Protein AF-A0A4R0JYZ8-F1 (afdb_monomer)

Organism: NCBI:txid722689

Structure (mmCIF, N/CA/C/O backbone):
data_AF-A0A4R0JYZ8-F1
#
_entry.id   AF-A0A4R0JYZ8-F1
#
loop_
_atom_site.group_PDB
_atom_site.id
_atom_site.type_symbol
_atom_site.label_atom_id
_atom_site.label_alt_id
_atom_site.label_comp_id
_atom_site.label_asym_id
_atom_site.label_entity_id
_atom_site.label_seq_id
_atom_site.pdbx_PDB_ins_code
_atom_site.Cartn_x
_atom_site.Cartn_y
_atom_site.Cartn_z
_atom_site.occupancy
_atom_site.B_iso_or_equiv
_atom_site.auth_seq_id
_atom_site.auth_comp_id
_atom_site.auth_asym_id
_atom_site.auth_atom_id
_atom_site.pdbx_PDB_model_num
ATOM 1 N N . MET A 1 1 ? 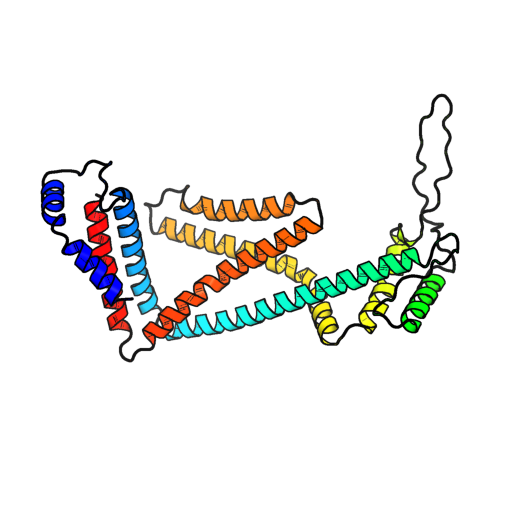-5.375 -10.318 32.160 1.00 42.88 1 MET A N 1
ATOM 2 C CA . MET A 1 1 ? -5.874 -8.924 32.068 1.00 42.88 1 MET A CA 1
ATOM 3 C C . MET A 1 1 ? -7.086 -8.651 32.953 1.00 42.88 1 MET A C 1
ATOM 5 O O . MET A 1 1 ? -7.007 -7.688 33.694 1.00 42.88 1 MET A O 1
ATOM 9 N N . LEU A 1 2 ? -8.148 -9.473 32.959 1.00 38.22 2 LEU A N 1
ATOM 10 C CA . LEU A 1 2 ? -9.321 -9.252 33.834 1.00 38.22 2 LEU A CA 1
ATOM 11 C C . LEU A 1 2 ? -8.970 -9.140 35.328 1.00 38.22 2 LEU A C 1
ATOM 13 O O . LEU A 1 2 ? -9.459 -8.240 35.991 1.00 38.22 2 LEU A O 1
ATOM 17 N N . VAL A 1 3 ? -8.052 -9.977 35.821 1.00 48.75 3 VAL A N 1
ATOM 18 C CA . VAL A 1 3 ? -7.562 -9.902 37.210 1.00 48.75 3 VAL A CA 1
ATOM 19 C C . VAL A 1 3 ? -6.816 -8.591 37.479 1.00 48.75 3 VAL A C 1
ATOM 21 O O . VAL A 1 3 ? -7.004 -7.996 38.524 1.00 48.75 3 VAL A O 1
ATOM 24 N N . GLY A 1 4 ? -6.030 -8.090 36.522 1.00 50.84 4 GLY A N 1
ATOM 25 C CA . GLY A 1 4 ? -5.308 -6.822 36.670 1.00 50.84 4 GLY A CA 1
ATOM 26 C C . GLY A 1 4 ? -6.232 -5.604 36.654 1.00 50.84 4 GLY A C 1
ATOM 27 O O . GLY A 1 4 ? -6.053 -4.705 37.460 1.00 50.84 4 GLY A O 1
ATOM 28 N N . ALA A 1 5 ? -7.253 -5.592 35.791 1.00 51.62 5 ALA A N 1
ATOM 29 C CA . ALA A 1 5 ? -8.258 -4.527 35.771 1.00 51.62 5 ALA A CA 1
ATOM 30 C C . ALA A 1 5 ? -9.147 -4.560 37.024 1.00 51.62 5 ALA A C 1
ATOM 32 O O . ALA A 1 5 ? -9.399 -3.517 37.615 1.00 51.62 5 ALA A O 1
ATOM 33 N N . ALA A 1 6 ? -9.557 -5.753 37.467 1.00 54.16 6 ALA A N 1
ATOM 34 C CA . ALA A 1 6 ? -10.313 -5.927 38.703 1.00 54.16 6 ALA A CA 1
ATOM 35 C C . ALA A 1 6 ? -9.486 -5.544 39.936 1.00 54.16 6 ALA A C 1
ATOM 37 O O . ALA A 1 6 ? -10.012 -4.881 40.816 1.00 54.16 6 ALA A O 1
ATOM 38 N N . LEU A 1 7 ? -8.193 -5.888 39.982 1.00 55.38 7 LEU A N 1
ATOM 39 C CA . LEU A 1 7 ? -7.282 -5.465 41.048 1.00 55.38 7 LEU A CA 1
ATOM 40 C C . LEU A 1 7 ? -6.999 -3.968 41.007 1.00 55.38 7 LEU A C 1
ATOM 42 O O . LEU A 1 7 ? -6.846 -3.377 42.061 1.00 55.38 7 LEU A O 1
ATOM 46 N N . LEU A 1 8 ? -6.943 -3.346 39.829 1.00 56.53 8 LEU A N 1
ATOM 47 C CA . LEU A 1 8 ? -6.728 -1.906 39.713 1.00 56.53 8 LEU A CA 1
ATOM 48 C C . LEU A 1 8 ? -7.970 -1.140 40.155 1.00 56.53 8 LEU A C 1
ATOM 50 O O . LEU A 1 8 ? -7.850 -0.196 40.918 1.00 56.53 8 LEU A O 1
ATOM 54 N N . VAL A 1 9 ? -9.164 -1.574 39.759 1.00 60.12 9 VAL A N 1
ATOM 55 C CA . VAL A 1 9 ? -10.402 -0.966 40.253 1.00 60.12 9 VAL A CA 1
ATOM 56 C C . VAL A 1 9 ? -10.633 -1.292 41.724 1.00 60.12 9 VAL A C 1
ATOM 58 O O . VAL A 1 9 ? -11.070 -0.416 42.450 1.00 60.12 9 VAL A O 1
ATOM 61 N N . PHE A 1 10 ? -10.299 -2.495 42.197 1.00 60.69 10 PHE A N 1
ATOM 62 C CA . PHE A 1 10 ? -10.344 -2.815 43.622 1.00 60.69 10 PHE A CA 1
ATOM 63 C C . PHE A 1 10 ? -9.349 -1.957 44.401 1.00 60.69 10 PHE A C 1
ATOM 65 O O . PHE A 1 10 ? -9.759 -1.349 45.368 1.00 60.69 10 PHE A O 1
ATOM 72 N N . ALA A 1 11 ? -8.100 -1.819 43.948 1.00 58.47 11 ALA A N 1
ATOM 73 C CA . ALA A 1 11 ? -7.082 -0.971 44.571 1.00 58.47 11 ALA A CA 1
ATOM 74 C C . ALA A 1 11 ? -7.443 0.516 44.521 1.00 58.47 11 ALA A C 1
ATOM 76 O O . ALA A 1 11 ? -7.119 1.259 45.441 1.00 58.47 11 ALA A O 1
ATOM 77 N N . VAL A 1 12 ? -8.123 0.953 43.458 1.00 58.50 12 VAL A N 1
ATOM 78 C CA . VAL A 1 12 ? -8.700 2.292 43.372 1.00 58.50 12 VAL A CA 1
ATOM 79 C C . VAL A 1 12 ? -9.808 2.414 44.416 1.00 58.50 12 VAL A C 1
ATOM 81 O O . VAL A 1 12 ? -9.678 3.253 45.292 1.00 58.50 12 VAL A O 1
ATOM 84 N N . LEU A 1 13 ? -10.821 1.545 44.413 1.00 60.62 13 LEU A N 1
ATOM 85 C CA . LEU A 1 13 ? -11.953 1.574 45.351 1.00 60.62 13 LEU A CA 1
ATOM 86 C C . LEU A 1 13 ? -11.556 1.356 46.821 1.00 60.62 13 LEU A C 1
ATOM 88 O O . LEU A 1 13 ? -12.226 1.866 47.712 1.00 60.62 13 LEU A O 1
ATOM 92 N N . SER A 1 14 ? -10.490 0.601 47.082 1.00 58.25 14 SER A N 1
ATOM 93 C CA . SER A 1 14 ? -10.005 0.249 48.418 1.00 58.25 14 SER A CA 1
ATOM 94 C C . SER A 1 14 ? -8.963 1.227 48.947 1.00 58.25 14 SER A C 1
ATOM 96 O O . SER A 1 14 ? -8.444 1.024 50.041 1.00 58.25 14 SER A O 1
ATOM 98 N N . HIS A 1 15 ? -8.588 2.254 48.182 1.00 65.81 15 HIS A N 1
ATOM 99 C CA . HIS A 1 15 ? -7.674 3.262 48.689 1.00 65.81 15 HIS A CA 1
ATOM 100 C C . HIS A 1 15 ? -8.435 4.146 49.687 1.00 65.81 15 HIS A C 1
ATOM 102 O O . HIS A 1 15 ? -9.375 4.839 49.300 1.00 65.81 15 HIS A O 1
ATOM 108 N N . ASP A 1 16 ? -7.972 4.210 50.942 1.00 62.75 16 ASP A N 1
ATOM 109 C CA . ASP A 1 16 ? -8.577 4.963 52.069 1.00 62.75 16 ASP A CA 1
ATOM 110 C C . ASP A 1 16 ? -8.825 6.467 51.815 1.00 62.75 16 ASP A C 1
ATOM 112 O O . ASP A 1 16 ? -9.383 7.184 52.642 1.00 62.75 16 ASP A O 1
ATOM 116 N N . ARG A 1 17 ? -8.419 6.976 50.650 1.00 63.34 17 ARG A N 1
ATOM 117 C CA . ARG A 1 17 ? -8.636 8.356 50.219 1.00 63.34 17 ARG A CA 1
ATOM 118 C C . ARG A 1 17 ? -9.973 8.569 49.513 1.00 63.34 17 ARG A C 1
ATOM 120 O O . ARG A 1 17 ? -10.333 9.721 49.297 1.00 63.34 17 ARG A O 1
ATOM 127 N N . TRP A 1 18 ? -10.719 7.513 49.185 1.00 64.69 18 TRP A N 1
ATOM 128 C CA . TRP A 1 18 ? -12.032 7.662 48.550 1.00 64.69 18 TRP A CA 1
ATOM 129 C C . TRP A 1 18 ? -13.076 8.245 49.491 1.00 64.69 18 TRP A C 1
ATOM 131 O O . TRP A 1 18 ? -13.801 9.138 49.078 1.00 64.69 18 TRP A O 1
ATOM 141 N N . GLY A 1 19 ? -13.116 7.813 50.754 1.00 71.44 19 GLY A N 1
ATOM 142 C CA . GLY A 1 19 ? -14.098 8.295 51.734 1.00 71.44 19 GLY A CA 1
ATOM 143 C C . GLY A 1 19 ? -14.131 9.826 51.877 1.00 71.44 19 GLY A C 1
ATOM 144 O O . GLY A 1 19 ? -15.198 10.413 51.709 1.00 71.44 19 GLY A O 1
ATOM 145 N N . PRO A 1 20 ? -12.983 10.494 52.108 1.00 72.12 20 PRO A N 1
ATOM 146 C CA . PRO A 1 20 ? -12.919 11.954 52.202 1.00 72.12 20 PRO A CA 1
ATOM 147 C C . PRO A 1 20 ? -13.341 12.678 50.919 1.00 72.12 20 PRO A C 1
ATOM 149 O O . PRO A 1 20 ? -14.010 13.702 50.995 1.00 72.12 20 PRO A O 1
ATOM 152 N N . TRP A 1 21 ? -12.985 12.138 49.750 1.00 66.12 21 TRP A N 1
ATOM 153 C CA . TRP A 1 21 ? -13.354 12.713 48.452 1.00 66.12 21 TRP A CA 1
ATOM 154 C C . TRP A 1 21 ? -14.834 12.521 48.120 1.00 66.12 21 TRP A C 1
ATOM 156 O O . TRP A 1 21 ? -15.465 13.405 47.552 1.00 66.12 21 TRP A O 1
ATOM 166 N N . TRP A 1 22 ? -15.406 11.381 48.502 1.00 66.50 22 TRP A N 1
ATOM 167 C CA . TRP A 1 22 ? -16.838 11.130 48.380 1.00 66.50 22 TRP A CA 1
ATOM 168 C C . TRP A 1 22 ? -17.621 12.061 49.309 1.00 66.50 22 TRP A C 1
ATOM 170 O O . TRP A 1 22 ? -18.608 12.667 48.901 1.00 66.50 22 TRP A O 1
ATOM 180 N N . ALA A 1 23 ? -17.139 12.237 50.542 1.00 75.69 23 ALA A N 1
ATOM 181 C CA . ALA A 1 23 ? -17.716 13.177 51.492 1.00 75.69 23 ALA A CA 1
ATOM 182 C C . ALA A 1 23 ? -17.619 14.631 50.999 1.00 75.69 23 ALA A C 1
ATOM 184 O O . ALA A 1 23 ? -18.582 15.375 51.161 1.00 75.69 23 ALA A O 1
ATOM 185 N N . SER A 1 24 ? -16.508 15.033 50.367 1.00 69.81 24 SER A N 1
ATOM 186 C CA . SER A 1 24 ? -16.363 16.383 49.807 1.00 69.81 24 SER A CA 1
ATOM 187 C C . SER A 1 24 ? -17.215 16.595 48.557 1.00 69.81 24 SER A C 1
ATOM 189 O O . SER A 1 24 ? -17.826 17.649 48.427 1.00 69.81 24 SER A O 1
ATOM 191 N N . TRP A 1 25 ? -17.323 15.592 47.679 1.00 69.00 25 TRP A N 1
ATOM 192 C CA . TRP A 1 25 ? -18.235 15.617 46.531 1.00 69.00 25 TRP A CA 1
ATOM 193 C C . TRP A 1 25 ? -19.702 15.741 46.971 1.00 69.00 25 TRP A C 1
ATOM 195 O O . TRP A 1 25 ? -20.456 16.532 46.415 1.00 69.00 25 TRP A O 1
ATOM 205 N N . TRP A 1 26 ? -20.103 15.034 48.033 1.00 74.12 26 TRP A N 1
ATOM 206 C CA . TRP A 1 26 ? -21.457 15.150 48.590 1.00 74.12 26 TRP A CA 1
ATOM 207 C C . TRP A 1 26 ? -21.748 16.531 49.203 1.00 74.12 26 TRP A C 1
ATOM 209 O O . TRP A 1 26 ? -22.904 16.935 49.305 1.00 74.12 26 TRP A O 1
ATOM 219 N N . GLN A 1 27 ? -20.712 17.264 49.618 1.00 81.75 27 GLN A N 1
ATOM 220 C CA . GLN A 1 27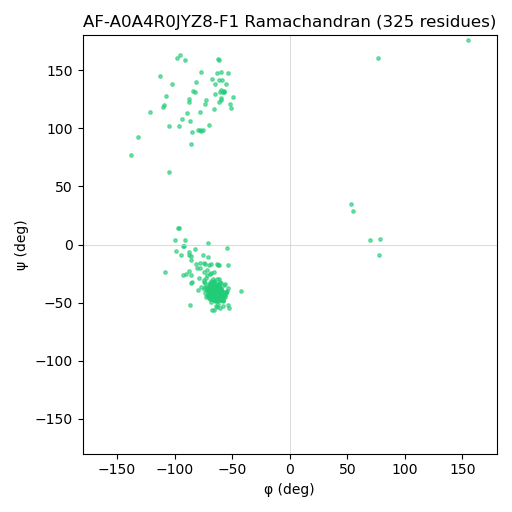 ? -20.836 18.600 50.210 1.00 81.75 27 GLN A CA 1
ATOM 221 C C . GLN A 1 27 ? -20.893 19.730 49.169 1.00 81.75 27 GLN A C 1
ATOM 223 O O . GLN A 1 27 ?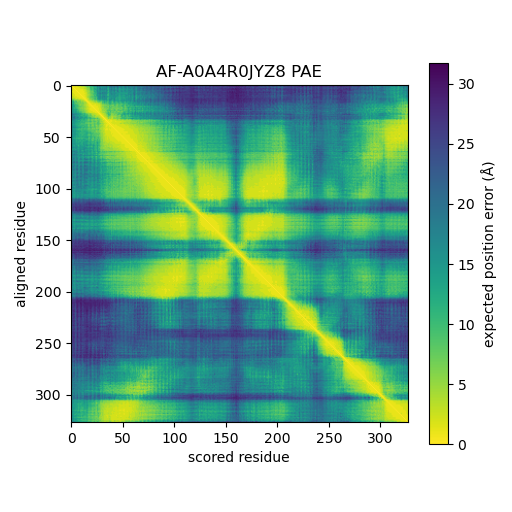 -21.209 20.863 49.534 1.00 81.75 27 GLN A O 1
ATOM 228 N N . GLY A 1 28 ? -20.625 19.452 47.889 1.00 71.88 28 GLY A N 1
ATOM 229 C CA . GLY A 1 28 ? -20.715 20.441 46.818 1.00 71.88 28 GLY A CA 1
ATOM 230 C C . GLY A 1 28 ? -19.820 20.132 45.612 1.00 71.88 28 GLY A C 1
ATOM 231 O O . GLY A 1 28 ? -19.050 19.172 45.631 1.00 71.88 28 GLY A O 1
ATOM 232 N N . PRO A 1 29 ? -19.908 20.951 44.546 1.00 69.38 29 PRO A N 1
ATOM 233 C CA . PRO A 1 29 ? -19.135 20.747 43.327 1.00 69.38 29 PRO A CA 1
ATOM 234 C C . PRO A 1 29 ? -17.633 20.790 43.623 1.00 69.38 29 PRO A C 1
ATOM 236 O O . PRO A 1 29 ? -17.124 21.748 44.210 1.00 69.38 29 PRO A O 1
ATOM 239 N N . LEU A 1 30 ? -16.923 19.740 43.208 1.00 72.75 30 LEU A N 1
ATOM 240 C CA . LEU A 1 30 ? -15.469 19.667 43.313 1.00 72.75 30 LEU A CA 1
ATOM 241 C C . LEU A 1 30 ? -14.835 20.801 42.497 1.00 72.75 30 LEU A C 1
ATOM 243 O O . LEU A 1 30 ? -15.291 21.132 41.401 1.00 72.75 30 LEU A O 1
ATOM 247 N N . ALA A 1 31 ? -13.764 21.392 43.026 1.00 75.50 31 ALA A N 1
ATOM 248 C CA . ALA A 1 31 ? -13.039 22.445 42.328 1.00 75.50 31 ALA A CA 1
ATOM 249 C C . ALA A 1 31 ? -12.497 21.917 40.982 1.00 75.50 31 ALA A C 1
ATOM 251 O O . ALA A 1 31 ? -11.944 20.816 40.910 1.00 75.50 31 ALA A O 1
ATOM 252 N N . ALA A 1 32 ? -12.690 22.684 39.904 1.00 69.88 32 ALA A N 1
ATOM 253 C CA . ALA A 1 32 ? -12.408 22.260 38.526 1.00 69.88 32 ALA A CA 1
ATOM 254 C C . ALA A 1 32 ? -10.922 21.925 38.257 1.00 69.88 32 ALA A C 1
ATOM 256 O O . ALA A 1 32 ? -10.591 21.263 37.272 1.00 69.88 32 ALA A O 1
ATOM 257 N N . ASP A 1 33 ? -10.032 22.379 39.132 1.00 79.69 33 ASP A N 1
ATOM 258 C CA . ASP A 1 33 ? -8.588 22.161 39.159 1.00 79.69 33 ASP A CA 1
ATOM 259 C C . ASP A 1 33 ? -8.158 20.953 40.013 1.00 79.69 33 ASP A C 1
ATOM 261 O O . ASP A 1 33 ? -6.974 20.605 40.047 1.00 79.69 33 ASP A O 1
ATOM 265 N N . GLY A 1 34 ? -9.105 20.261 40.650 1.00 81.25 34 GLY A N 1
ATOM 266 C CA . GLY A 1 34 ? -8.839 19.057 41.424 1.00 81.25 34 GLY A CA 1
ATOM 267 C C . GLY A 1 34 ? -8.160 17.965 40.589 1.00 81.25 34 GLY A C 1
ATOM 268 O O . GLY A 1 34 ? -8.582 17.629 39.476 1.00 81.25 34 GLY A O 1
ATOM 269 N N . GLN A 1 35 ? -7.094 17.386 41.147 1.00 86.50 35 GLN A N 1
ATOM 270 C CA . GLN A 1 35 ? -6.409 16.227 40.582 1.00 86.50 35 GLN A CA 1
ATOM 271 C C . GLN A 1 35 ? -6.704 14.983 41.421 1.00 86.50 35 GLN A C 1
ATOM 273 O O . GLN A 1 35 ? -6.469 14.966 42.628 1.00 86.50 35 GLN A O 1
ATOM 278 N N . LEU A 1 36 ? -7.155 13.915 40.767 1.00 81.06 36 LEU A N 1
ATOM 279 C CA . LEU A 1 36 ? -7.317 12.591 41.354 1.00 81.06 36 LEU A CA 1
ATOM 280 C C . LEU A 1 36 ? -6.251 11.669 40.755 1.00 81.06 36 LEU A C 1
ATOM 282 O O . LEU A 1 36 ? -6.188 11.494 39.538 1.00 81.06 36 LEU A O 1
ATOM 286 N N . LEU A 1 37 ? -5.384 11.102 41.601 1.00 83.12 37 LEU A N 1
ATOM 287 C CA . LEU A 1 37 ? -4.257 10.251 41.176 1.00 83.12 37 LEU A CA 1
ATOM 288 C C . LEU A 1 37 ? -3.350 10.916 40.112 1.00 83.12 37 LEU A C 1
ATOM 290 O O . LEU A 1 37 ? -2.840 10.249 39.216 1.00 83.12 37 LEU A O 1
ATOM 294 N N . GLY A 1 38 ? -3.167 12.239 40.194 1.00 85.25 38 GLY A N 1
ATOM 295 C CA . GLY A 1 38 ? -2.337 13.014 39.260 1.00 85.25 38 GLY A CA 1
ATOM 296 C C . GLY A 1 38 ? -2.991 13.329 37.908 1.00 85.25 38 GLY A C 1
ATOM 297 O O . GLY A 1 38 ? -2.343 13.910 37.042 1.00 85.25 38 GLY A O 1
ATOM 298 N N . LEU A 1 39 ? -4.265 12.978 37.712 1.00 80.31 39 LEU A N 1
ATOM 299 C CA . LEU A 1 39 ? -5.051 13.342 36.531 1.00 80.31 39 LEU A CA 1
ATOM 300 C C . LEU A 1 39 ? -6.168 14.311 36.921 1.00 80.31 39 LEU A C 1
ATOM 302 O O . LEU A 1 39 ? -6.743 14.193 38.001 1.00 80.31 39 LEU A O 1
ATOM 306 N N . SER A 1 40 ? -6.498 15.261 36.044 1.00 86.00 40 SER A N 1
ATOM 307 C CA . SER A 1 40 ? -7.610 16.183 36.295 1.00 86.00 40 SER A CA 1
ATOM 308 C C . SER A 1 40 ? -8.942 15.434 36.371 1.00 86.00 40 SER A C 1
ATOM 310 O O . SER A 1 40 ? -9.153 14.445 35.663 1.00 86.00 40 SER A O 1
ATOM 312 N N . ILE A 1 41 ? -9.870 15.928 37.191 1.00 83.50 41 ILE A N 1
ATOM 313 C CA . ILE A 1 41 ? -11.235 15.381 37.292 1.00 83.50 41 ILE A CA 1
ATOM 314 C C . ILE A 1 41 ? -11.909 15.306 35.905 1.00 83.50 41 ILE A C 1
ATOM 316 O O . ILE A 1 41 ? -12.533 14.302 35.562 1.00 83.50 41 ILE A O 1
ATOM 320 N N . LEU A 1 42 ? -11.673 16.297 35.034 1.00 79.44 42 LEU A N 1
ATOM 321 C CA . LEU A 1 42 ? -12.147 16.288 33.644 1.00 79.44 42 LEU A CA 1
ATOM 322 C C . LEU A 1 42 ? -11.601 15.097 32.828 1.00 79.44 42 LEU A C 1
ATOM 324 O O . LEU A 1 42 ? -12.316 14.525 32.000 1.00 79.44 42 LEU A O 1
ATOM 328 N N . ALA A 1 43 ? -10.333 14.718 33.023 1.00 75.88 43 ALA A N 1
ATOM 329 C CA . ALA A 1 43 ? -9.745 13.564 32.346 1.00 75.88 43 ALA A CA 1
ATOM 330 C C . ALA A 1 43 ? -10.416 12.258 32.799 1.00 75.88 43 ALA A C 1
ATOM 332 O O . ALA A 1 43 ? -10.713 11.410 31.956 1.00 75.88 43 ALA A O 1
ATOM 333 N N . TRP A 1 44 ? -10.734 12.130 34.091 1.00 84.06 44 TRP A N 1
ATOM 334 C CA . TRP A 1 44 ? -11.499 10.998 34.620 1.00 84.06 44 TRP A CA 1
ATOM 335 C C . TRP A 1 44 ? -12.913 10.923 34.046 1.00 84.06 44 TRP A C 1
ATOM 337 O O . TRP A 1 44 ? -13.316 9.845 33.612 1.00 84.06 44 TRP A O 1
ATOM 347 N N . GLY A 1 45 ? -13.613 12.053 33.915 1.00 78.94 45 GLY A N 1
ATOM 348 C CA . GLY A 1 45 ? -14.915 12.101 33.238 1.00 78.94 45 GLY A CA 1
ATOM 349 C C . GLY A 1 45 ? -14.845 11.609 31.788 1.00 78.94 45 GLY A C 1
ATOM 350 O O . GLY A 1 45 ? -15.657 10.793 31.351 1.00 78.94 45 GLY A O 1
ATOM 351 N N . ARG A 1 46 ? -13.805 12.004 31.037 1.00 78.94 46 ARG A N 1
ATOM 352 C CA . ARG A 1 46 ? -13.577 11.509 29.663 1.00 78.94 46 ARG A CA 1
ATOM 353 C C . ARG A 1 46 ? -13.306 10.005 29.625 1.00 78.94 46 ARG A C 1
ATOM 355 O O . ARG A 1 46 ? -13.846 9.319 28.758 1.00 78.94 46 ARG A O 1
ATOM 362 N N . ILE A 1 47 ? -12.502 9.485 30.554 1.00 76.38 47 ILE A N 1
ATOM 363 C CA . ILE A 1 47 ? -12.273 8.038 30.702 1.00 76.38 47 ILE A CA 1
ATOM 364 C C . ILE A 1 47 ? -13.595 7.323 31.021 1.00 76.38 47 ILE A C 1
ATOM 366 O O . ILE A 1 47 ? -13.864 6.257 30.460 1.00 76.38 47 ILE A O 1
ATOM 370 N N . GLY A 1 48 ? -14.446 7.932 31.851 1.00 78.62 48 GLY A N 1
ATOM 371 C CA . GLY A 1 48 ? -15.788 7.452 32.169 1.00 78.62 48 GLY A CA 1
ATOM 372 C C . GLY A 1 48 ? -16.665 7.301 30.927 1.00 78.62 48 GLY A C 1
ATOM 373 O O . GLY A 1 48 ? -17.136 6.200 30.631 1.00 78.62 48 GLY A O 1
ATOM 374 N N . LYS A 1 49 ? -16.779 8.364 30.120 1.00 80.19 49 LYS A N 1
ATOM 375 C CA . LYS A 1 49 ? -17.508 8.347 28.838 1.00 80.19 49 LYS A CA 1
ATOM 376 C C . LYS A 1 49 ? -16.962 7.309 27.853 1.00 80.19 49 LYS A C 1
ATOM 378 O O . LYS A 1 49 ? -17.738 6.590 27.225 1.00 80.19 49 LYS A O 1
ATOM 383 N N . VAL A 1 50 ? -15.637 7.194 27.719 1.00 74.94 50 VAL A N 1
ATOM 384 C CA . VAL A 1 50 ? -15.007 6.178 26.850 1.00 74.94 50 VAL A CA 1
ATOM 385 C C . VAL A 1 50 ? -15.341 4.765 27.332 1.00 74.94 50 VAL A C 1
ATOM 387 O O . VAL A 1 50 ? -15.629 3.890 26.515 1.00 74.94 50 VAL A O 1
ATOM 390 N N . SER A 1 51 ? -15.361 4.544 28.646 1.00 78.38 51 SER A N 1
ATOM 391 C CA . SER A 1 51 ? -15.709 3.250 29.243 1.00 78.38 51 SER A CA 1
ATOM 392 C C . SER A 1 51 ? -17.18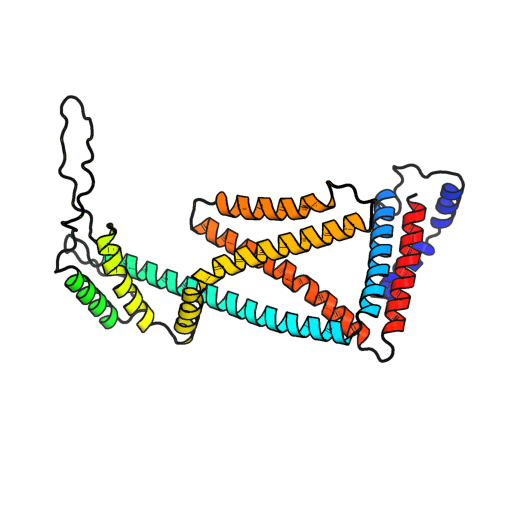3 2.895 29.020 1.00 78.38 51 SER A C 1
ATOM 394 O O . SER A 1 51 ? -17.480 1.774 28.606 1.00 78.38 51 SER A O 1
ATOM 396 N N . GLN A 1 52 ? -18.103 3.853 29.189 1.00 82.88 52 GLN A N 1
ATOM 397 C CA . GLN A 1 52 ? -19.525 3.681 28.855 1.00 82.88 52 GLN A CA 1
ATOM 398 C C . GLN A 1 52 ? -19.723 3.352 27.368 1.00 82.88 52 GLN A C 1
ATOM 400 O O . GLN A 1 52 ? -20.482 2.445 27.024 1.00 82.88 52 GLN A O 1
ATOM 405 N N . PHE A 1 53 ? -19.007 4.042 26.474 1.00 80.06 53 PHE A N 1
ATOM 406 C CA . PHE A 1 53 ? -19.054 3.759 25.040 1.00 80.06 53 PHE A CA 1
ATOM 407 C C . PHE A 1 53 ? -18.543 2.347 24.719 1.00 80.06 53 PHE A C 1
ATOM 409 O O . PHE A 1 53 ? -19.181 1.610 23.966 1.00 80.06 53 PHE A O 1
ATOM 416 N N . ALA A 1 54 ? -17.424 1.936 25.325 1.00 77.75 54 ALA A N 1
ATOM 417 C CA . ALA A 1 54 ? -16.889 0.586 25.175 1.00 77.75 54 ALA A CA 1
ATOM 418 C C . ALA A 1 54 ? -17.880 -0.483 25.669 1.00 77.75 54 ALA A C 1
ATOM 420 O O . ALA A 1 54 ? -18.031 -1.515 25.016 1.00 77.75 54 ALA A O 1
ATOM 421 N N . ALA A 1 55 ? -18.600 -0.225 26.766 1.00 84.12 55 ALA A N 1
ATOM 422 C CA . ALA A 1 55 ? -19.658 -1.110 27.250 1.00 84.12 55 ALA A CA 1
ATOM 423 C C . ALA A 1 55 ? -20.804 -1.261 26.236 1.00 84.12 55 ALA A C 1
ATOM 425 O O . ALA A 1 55 ? -21.206 -2.382 25.924 1.00 84.12 55 ALA A O 1
ATOM 426 N N . GLY A 1 56 ? -21.284 -0.151 25.664 1.00 83.19 56 GLY A N 1
ATOM 427 C CA . GLY A 1 56 ? -22.303 -0.179 24.611 1.00 83.19 56 GLY A CA 1
ATOM 428 C C . GLY A 1 56 ? -21.840 -0.941 23.365 1.00 83.19 56 GLY A C 1
ATOM 429 O O . GLY A 1 56 ? -22.588 -1.742 22.804 1.00 83.19 56 GLY A O 1
ATOM 430 N N . LEU A 1 57 ? -20.574 -0.772 22.972 1.00 80.00 57 LEU A N 1
ATOM 431 C CA . LEU A 1 57 ? -19.986 -1.492 21.842 1.00 80.00 57 LEU A CA 1
ATOM 432 C C . LEU A 1 57 ? -19.980 -3.011 22.060 1.00 80.00 57 LEU A C 1
ATOM 434 O O . LEU A 1 57 ? -20.229 -3.759 21.117 1.00 80.00 57 LEU A O 1
ATOM 438 N N . VAL A 1 58 ? -19.737 -3.481 23.287 1.00 82.56 58 VAL A N 1
ATOM 439 C CA . VAL A 1 58 ? -19.799 -4.915 23.608 1.00 82.56 58 VAL A CA 1
ATOM 440 C C . VAL A 1 58 ? -21.204 -5.478 23.391 1.00 82.56 58 VAL A C 1
ATOM 442 O O . VAL A 1 58 ? -21.329 -6.572 22.849 1.00 82.56 58 VAL A O 1
ATOM 445 N N . ILE A 1 59 ? -22.257 -4.732 23.737 1.00 82.12 59 ILE A N 1
ATOM 446 C CA . ILE A 1 59 ? -23.648 -5.155 23.495 1.00 82.12 59 ILE A CA 1
ATOM 447 C C . ILE A 1 59 ? -23.923 -5.264 21.991 1.00 82.12 59 ILE A C 1
ATOM 449 O O . ILE A 1 59 ? -24.499 -6.249 21.537 1.00 82.12 59 ILE A O 1
ATOM 453 N N . ILE A 1 60 ? -23.465 -4.289 21.200 1.00 79.81 60 ILE A N 1
ATOM 454 C CA . ILE A 1 60 ? -23.589 -4.336 19.735 1.00 79.81 60 ILE A CA 1
ATOM 455 C C . ILE A 1 60 ? -22.856 -5.561 19.170 1.00 79.81 60 ILE A C 1
ATOM 457 O O . ILE A 1 60 ? -23.380 -6.248 18.297 1.00 79.81 60 ILE A O 1
ATOM 461 N N . LEU A 1 61 ? -21.657 -5.864 19.674 1.00 76.31 61 LEU A N 1
ATOM 462 C CA . LEU A 1 61 ? -20.896 -7.045 19.261 1.00 76.31 61 LEU A CA 1
ATOM 463 C C . LEU A 1 61 ? -21.600 -8.358 19.638 1.00 76.31 61 LEU A C 1
ATOM 465 O O . LEU A 1 61 ? -21.573 -9.295 18.842 1.00 76.31 61 LEU A O 1
ATOM 469 N N . ASP A 1 62 ? -22.258 -8.414 20.801 1.00 81.62 62 ASP A N 1
ATOM 470 C CA . ASP A 1 62 ? -23.079 -9.559 21.220 1.00 81.62 62 ASP A CA 1
ATOM 471 C C . ASP A 1 62 ? -24.281 -9.750 20.278 1.00 81.62 62 ASP A C 1
ATOM 473 O O . ASP A 1 62 ? -24.558 -10.869 19.852 1.00 81.62 62 ASP A O 1
ATOM 477 N N . LEU A 1 63 ? -24.932 -8.653 19.866 1.00 80.31 63 LEU A N 1
ATOM 478 C CA . LEU A 1 63 ? -26.050 -8.668 18.911 1.00 80.31 63 LEU A CA 1
ATOM 479 C C . LEU A 1 63 ? -25.640 -9.104 17.497 1.00 80.31 63 LEU A C 1
ATOM 481 O O . LEU A 1 63 ? -26.406 -9.785 16.821 1.00 80.31 63 LEU A O 1
ATOM 485 N N . ILE A 1 64 ? -24.445 -8.721 17.036 1.00 80.94 64 ILE A N 1
ATOM 486 C CA . ILE A 1 64 ? -23.914 -9.129 15.722 1.00 80.94 64 ILE A CA 1
ATOM 487 C C . ILE A 1 64 ? -23.651 -10.644 15.681 1.00 80.94 64 ILE A C 1
ATOM 489 O O . ILE A 1 64 ? -23.782 -11.270 14.626 1.00 80.94 64 ILE A O 1
ATOM 493 N N . GLY A 1 65 ? -23.298 -11.236 16.823 1.00 80.50 65 GLY A N 1
ATOM 494 C CA . GLY A 1 65 ? -23.046 -12.663 16.965 1.00 80.50 65 GLY A CA 1
ATOM 495 C C . GLY A 1 65 ? -21.682 -13.123 16.419 1.00 80.50 65 GLY A C 1
ATOM 496 O O . GLY A 1 65 ? -21.036 -12.451 15.603 1.00 80.50 65 GLY A O 1
ATOM 497 N N . PRO A 1 66 ? -21.207 -14.302 16.859 1.00 81.81 66 PRO A N 1
ATOM 498 C CA . PRO A 1 66 ? -19.870 -14.795 16.528 1.00 81.81 66 PRO A CA 1
ATOM 499 C C . PRO A 1 66 ? -19.706 -15.130 15.038 1.00 81.81 66 PRO A C 1
ATOM 501 O O . PRO A 1 66 ? -18.630 -14.920 14.476 1.00 81.81 66 PRO A O 1
ATOM 504 N N . ASP A 1 67 ? -20.757 -15.600 14.362 1.00 81.69 67 ASP A N 1
ATOM 505 C CA . ASP A 1 67 ? -20.663 -16.043 12.965 1.00 81.69 67 ASP A CA 1
ATOM 506 C C . ASP A 1 67 ? -20.481 -14.884 11.984 1.00 81.69 67 ASP A C 1
ATOM 508 O O . ASP A 1 67 ? -19.658 -14.968 11.067 1.00 81.69 67 ASP A O 1
ATOM 512 N N . ALA A 1 68 ? -21.160 -13.756 12.212 1.00 77.06 68 ALA A N 1
ATOM 513 C CA . ALA A 1 68 ? -20.960 -12.550 11.416 1.00 77.06 68 ALA A CA 1
ATOM 514 C C . ALA A 1 68 ? -19.538 -11.991 11.596 1.00 77.06 68 ALA A C 1
ATOM 516 O O . ALA A 1 68 ? -18.894 -11.604 10.614 1.00 77.06 68 ALA A O 1
ATOM 517 N N . LEU A 1 69 ? -19.001 -12.022 12.822 1.00 72.94 69 LEU A N 1
ATOM 518 C CA . LEU A 1 69 ? -17.623 -11.613 13.109 1.00 72.94 69 LEU A CA 1
ATOM 519 C C . LEU A 1 69 ? -16.591 -12.554 12.464 1.00 72.94 69 LEU A C 1
ATOM 521 O O . LEU A 1 69 ? -15.608 -12.081 11.886 1.00 72.94 69 LEU A O 1
ATOM 525 N N . ARG A 1 70 ? -16.823 -13.875 12.466 1.00 78.06 70 ARG A N 1
ATOM 526 C CA . ARG A 1 70 ? -15.985 -14.853 11.742 1.00 78.06 70 ARG A CA 1
ATOM 527 C C . ARG A 1 70 ? -16.041 -14.630 10.228 1.00 78.06 70 ARG A C 1
ATOM 529 O O . ARG A 1 70 ? -14.998 -14.608 9.563 1.00 78.06 70 ARG A O 1
ATOM 536 N N . ALA A 1 71 ? -17.228 -14.401 9.666 1.00 79.44 71 ALA A N 1
ATOM 537 C CA . ALA A 1 71 ? -17.399 -14.074 8.250 1.00 79.44 71 ALA A CA 1
ATOM 538 C C . ALA A 1 71 ? -16.678 -12.763 7.883 1.00 79.44 71 ALA A C 1
ATOM 540 O O . ALA A 1 71 ? -16.008 -12.679 6.850 1.00 79.44 71 ALA A O 1
ATOM 541 N N . TYR A 1 72 ? -16.736 -11.751 8.749 1.00 75.00 72 TYR A N 1
ATOM 542 C CA . TYR A 1 72 ? -15.981 -10.513 8.579 1.00 75.00 72 TYR A CA 1
ATOM 543 C C . TYR A 1 72 ? -14.464 -10.756 8.635 1.00 75.00 72 TYR A C 1
ATOM 545 O O . TYR A 1 72 ? -13.731 -10.320 7.743 1.00 75.00 72 TYR A O 1
ATOM 553 N N . GLY A 1 73 ? -13.985 -11.520 9.620 1.00 75.19 73 GLY A N 1
ATOM 554 C CA . GLY A 1 73 ? -12.570 -11.854 9.784 1.00 75.19 73 GLY A CA 1
ATOM 555 C C . GLY A 1 73 ? -11.985 -12.636 8.603 1.00 75.19 73 GLY A C 1
ATOM 556 O O . GLY A 1 73 ? -10.873 -12.344 8.150 1.00 75.19 73 GLY A O 1
ATOM 557 N N . THR A 1 74 ? -12.735 -13.591 8.044 1.00 82.00 74 THR A N 1
ATOM 558 C CA . THR A 1 74 ? -12.313 -14.364 6.860 1.00 82.00 74 THR A CA 1
ATOM 559 C C . THR A 1 74 ? -12.252 -13.496 5.600 1.00 82.00 74 THR A C 1
ATOM 561 O O . THR A 1 74 ? -11.258 -13.555 4.867 1.00 82.00 74 THR A O 1
ATOM 564 N N . ARG A 1 75 ? -13.242 -12.617 5.378 1.00 77.56 75 ARG A N 1
ATOM 565 C CA . ARG A 1 75 ? -13.209 -11.611 4.298 1.00 77.56 75 ARG A CA 1
ATOM 566 C C . ARG A 1 75 ? -12.026 -10.656 4.463 1.00 77.56 75 ARG A C 1
ATOM 568 O O . ARG A 1 75 ? -11.301 -10.411 3.499 1.00 77.56 75 ARG A O 1
ATOM 575 N N . GLY A 1 76 ? -11.781 -10.175 5.681 1.00 73.19 76 GLY A N 1
ATOM 576 C CA . GLY A 1 76 ? -10.641 -9.319 6.012 1.00 73.19 76 GLY A CA 1
ATOM 577 C C . GLY A 1 76 ? -9.298 -9.990 5.717 1.00 73.19 76 GLY A C 1
ATOM 578 O O . GLY A 1 76 ? -8.412 -9.369 5.133 1.00 73.19 76 GLY A O 1
ATOM 579 N N . ARG A 1 77 ? -9.159 -11.287 6.021 1.00 77.44 77 ARG A N 1
ATOM 580 C CA . ARG A 1 77 ? -7.941 -12.057 5.721 1.00 77.44 77 ARG A CA 1
ATOM 581 C C . ARG A 1 77 ? -7.702 -12.192 4.217 1.00 77.44 77 ARG A C 1
ATOM 583 O O . ARG A 1 77 ? -6.573 -11.985 3.787 1.00 77.44 77 ARG A O 1
ATOM 590 N N . ARG A 1 78 ? -8.745 -12.463 3.420 1.00 80.25 78 ARG A N 1
ATOM 591 C CA . ARG A 1 78 ? -8.650 -12.489 1.945 1.00 80.25 78 ARG A CA 1
ATOM 592 C C . ARG A 1 78 ? -8.240 -11.127 1.376 1.00 80.25 78 ARG A C 1
ATOM 594 O O . ARG A 1 78 ? -7.427 -11.059 0.455 1.00 80.25 78 ARG A O 1
ATOM 601 N N . ARG A 1 79 ? -8.757 -10.033 1.946 1.00 75.19 79 ARG A N 1
ATOM 602 C CA . ARG A 1 79 ? -8.348 -8.669 1.572 1.00 75.19 79 ARG A CA 1
ATOM 603 C C . ARG A 1 79 ? -6.886 -8.405 1.924 1.00 75.19 79 ARG A C 1
ATOM 605 O O . ARG A 1 79 ? -6.155 -7.928 1.067 1.00 75.19 79 ARG A O 1
ATOM 612 N N . LEU A 1 80 ? -6.440 -8.781 3.125 1.00 74.69 80 LEU A N 1
ATOM 613 C CA . LEU A 1 80 ? -5.052 -8.608 3.567 1.00 74.69 80 LEU A CA 1
ATOM 614 C C . LEU A 1 80 ? -4.068 -9.419 2.715 1.00 74.69 80 LEU A C 1
ATOM 616 O O . LEU A 1 80 ? -3.019 -8.903 2.345 1.00 74.69 80 LEU A O 1
ATOM 620 N N . THR A 1 81 ? -4.374 -10.676 2.382 1.00 80.44 81 THR A N 1
ATOM 621 C CA . THR A 1 81 ? -3.495 -11.483 1.519 1.00 80.44 81 THR A CA 1
ATOM 622 C C . THR A 1 81 ? -3.417 -10.902 0.111 1.00 80.44 81 THR A C 1
ATOM 624 O O . THR A 1 81 ? -2.329 -10.827 -0.456 1.00 80.44 81 THR A O 1
ATOM 627 N N . THR A 1 82 ? -4.539 -10.413 -0.422 1.00 79.62 82 THR A N 1
ATOM 628 C CA . THR A 1 82 ? -4.578 -9.708 -1.711 1.00 79.62 82 THR A CA 1
ATOM 629 C C . THR A 1 82 ? -3.782 -8.402 -1.653 1.00 79.62 82 THR A C 1
ATOM 631 O O . THR A 1 82 ? -2.999 -8.128 -2.556 1.00 79.62 82 THR A O 1
ATOM 634 N N . ALA A 1 83 ? -3.918 -7.618 -0.581 1.00 73.69 83 ALA A N 1
ATOM 635 C CA . ALA A 1 83 ? -3.170 -6.379 -0.372 1.00 73.69 83 ALA A CA 1
ATOM 636 C C . ALA A 1 83 ? -1.663 -6.633 -0.221 1.00 73.69 83 ALA A C 1
ATOM 638 O O . ALA A 1 83 ? -0.863 -5.944 -0.844 1.00 73.69 83 ALA A O 1
ATOM 639 N N . ARG A 1 84 ? -1.258 -7.667 0.527 1.00 80.06 84 ARG A N 1
ATOM 640 C CA . ARG A 1 84 ? 0.151 -8.075 0.631 1.00 80.06 84 ARG A CA 1
ATOM 641 C C . ARG A 1 84 ? 0.718 -8.478 -0.723 1.00 80.06 84 ARG A C 1
ATOM 643 O O . ARG A 1 84 ? 1.768 -7.971 -1.093 1.00 80.06 84 ARG A O 1
ATOM 650 N N . ARG A 1 85 ? 0.003 -9.317 -1.485 1.00 83.44 85 ARG A N 1
ATOM 651 C CA . ARG A 1 85 ? 0.402 -9.668 -2.858 1.00 83.44 85 ARG A CA 1
ATOM 652 C C . ARG A 1 85 ? 0.555 -8.420 -3.720 1.00 83.44 85 ARG A C 1
ATOM 654 O O . ARG A 1 85 ? 1.553 -8.297 -4.411 1.00 83.44 85 ARG A O 1
ATOM 661 N N . ARG A 1 86 ? -0.376 -7.465 -3.623 1.00 77.62 86 ARG A N 1
ATOM 662 C CA . ARG A 1 86 ? -0.279 -6.175 -4.322 1.00 77.62 86 ARG A CA 1
ATOM 663 C C . ARG A 1 86 ? 0.982 -5.406 -3.952 1.00 77.62 86 ARG A C 1
ATOM 665 O O . ARG A 1 86 ? 1.670 -4.973 -4.859 1.00 77.62 86 ARG A O 1
ATOM 672 N N . ILE A 1 87 ? 1.298 -5.273 -2.664 1.00 77.50 87 ILE A N 1
ATOM 673 C CA . ILE A 1 87 ? 2.510 -4.576 -2.203 1.00 77.50 87 ILE A CA 1
ATOM 674 C C . ILE A 1 87 ? 3.773 -5.269 -2.729 1.00 77.50 87 ILE A C 1
ATOM 676 O O . ILE A 1 87 ? 4.715 -4.605 -3.151 1.00 77.50 87 ILE A O 1
ATOM 680 N N . THR A 1 88 ? 3.803 -6.603 -2.725 1.00 83.62 88 THR A N 1
ATOM 681 C CA . THR A 1 88 ? 4.928 -7.350 -3.295 1.00 83.62 88 THR A CA 1
ATOM 682 C C . THR A 1 88 ? 5.042 -7.096 -4.798 1.00 83.62 88 THR A C 1
ATOM 684 O O . THR A 1 88 ? 6.114 -6.719 -5.262 1.00 83.62 88 THR A O 1
ATOM 687 N N . TYR A 1 89 ? 3.943 -7.209 -5.550 1.00 84.56 89 TYR A N 1
ATOM 688 C CA . TYR A 1 89 ? 3.945 -6.966 -6.994 1.00 84.56 89 TYR A CA 1
ATOM 689 C C . TYR A 1 89 ? 4.308 -5.524 -7.355 1.00 84.56 89 TYR A C 1
ATOM 691 O O . TYR A 1 89 ? 5.042 -5.320 -8.314 1.00 84.56 89 TYR A O 1
ATOM 699 N N . THR A 1 90 ? 3.867 -4.520 -6.591 1.00 79.50 90 THR A N 1
ATOM 700 C CA . THR A 1 90 ? 4.247 -3.124 -6.853 1.00 79.50 90 THR A CA 1
ATOM 701 C C . THR A 1 90 ? 5.724 -2.873 -6.583 1.00 79.50 90 THR A C 1
ATOM 703 O O . THR A 1 90 ? 6.355 -2.154 -7.351 1.00 79.50 90 THR A O 1
ATOM 706 N N . ARG A 1 91 ? 6.308 -3.489 -5.545 1.00 82.75 91 ARG A N 1
ATOM 707 C CA . ARG A 1 91 ? 7.757 -3.414 -5.294 1.00 82.75 91 ARG A CA 1
ATOM 708 C C . ARG A 1 91 ? 8.566 -4.070 -6.407 1.00 82.75 91 ARG A C 1
ATOM 710 O O . ARG A 1 91 ? 9.561 -3.500 -6.841 1.00 82.75 91 ARG A O 1
ATOM 717 N N . VAL A 1 92 ? 8.139 -5.244 -6.872 1.00 89.25 92 VAL A N 1
ATOM 718 C CA . VAL A 1 92 ? 8.798 -5.940 -7.985 1.00 89.25 92 VAL A CA 1
ATOM 719 C C . VAL A 1 92 ? 8.680 -5.117 -9.269 1.00 89.25 92 VAL A C 1
ATOM 721 O O . VAL A 1 92 ? 9.689 -4.868 -9.915 1.00 89.25 92 VAL A O 1
ATOM 724 N N . ALA A 1 93 ? 7.494 -4.595 -9.590 1.00 85.88 93 ALA A N 1
ATOM 725 C CA . ALA A 1 93 ? 7.301 -3.728 -10.752 1.00 85.88 93 ALA A CA 1
ATOM 726 C C . ALA A 1 93 ? 8.140 -2.439 -10.678 1.00 85.88 93 ALA A C 1
ATOM 728 O O . ALA A 1 93 ? 8.684 -2.009 -11.689 1.00 85.88 93 ALA A O 1
ATOM 729 N N . ALA A 1 94 ? 8.298 -1.839 -9.492 1.00 83.00 94 ALA A N 1
ATOM 730 C CA . ALA A 1 94 ? 9.172 -0.680 -9.308 1.00 83.00 94 ALA A CA 1
ATOM 731 C C . ALA A 1 94 ? 10.645 -1.014 -9.593 1.00 83.00 94 ALA A C 1
ATOM 733 O O . ALA A 1 94 ? 11.334 -0.213 -10.214 1.00 83.00 94 ALA A O 1
ATOM 734 N N . ARG A 1 95 ? 11.110 -2.207 -9.197 1.00 87.56 95 ARG A N 1
ATOM 735 C CA . ARG A 1 95 ? 12.457 -2.695 -9.528 1.00 87.56 95 ARG A CA 1
ATOM 736 C C . ARG A 1 95 ? 12.628 -2.937 -11.030 1.00 87.56 95 ARG A C 1
ATOM 738 O O . ARG A 1 95 ? 13.683 -2.639 -11.568 1.00 87.56 95 ARG A O 1
ATOM 745 N N . VAL A 1 96 ? 11.601 -3.455 -11.706 1.00 90.00 96 VAL A N 1
ATOM 746 C CA . VAL A 1 96 ? 11.612 -3.624 -13.171 1.00 90.00 96 VAL A CA 1
ATOM 747 C C . VAL A 1 96 ? 11.722 -2.268 -13.873 1.00 90.00 96 VAL A C 1
ATOM 749 O O . VAL A 1 96 ? 12.553 -2.118 -14.757 1.00 90.00 96 VAL A O 1
ATOM 752 N N . LEU A 1 97 ? 10.956 -1.262 -13.440 1.00 88.31 97 LEU A N 1
ATOM 753 C CA . LEU A 1 97 ? 11.063 0.099 -13.982 1.00 88.31 97 LEU A CA 1
ATOM 754 C C . LEU A 1 97 ? 12.457 0.704 -13.775 1.00 88.31 97 LEU A C 1
ATOM 756 O O . LEU A 1 97 ? 12.970 1.368 -14.668 1.00 88.31 97 LEU A O 1
ATOM 760 N N . ASP A 1 98 ? 13.068 0.462 -12.616 1.00 86.38 98 ASP A N 1
ATOM 761 C CA . ASP A 1 98 ? 14.437 0.897 -12.327 1.00 86.38 98 ASP A CA 1
ATOM 762 C C . ASP A 1 98 ? 15.448 0.233 -13.277 1.00 86.38 98 ASP A C 1
ATOM 764 O O . ASP A 1 98 ? 16.248 0.923 -13.902 1.00 86.38 98 ASP A O 1
ATOM 768 N N . LYS A 1 99 ? 15.330 -1.088 -13.499 1.00 90.31 99 LYS A N 1
ATOM 769 C CA . LYS A 1 99 ? 16.124 -1.814 -14.507 1.00 90.31 99 LYS A CA 1
ATOM 770 C C . LYS A 1 99 ? 15.953 -1.219 -15.911 1.00 90.31 99 LYS A C 1
ATOM 772 O O . LYS A 1 99 ? 16.950 -1.015 -16.595 1.00 90.31 99 LYS A O 1
ATOM 777 N N . MET A 1 100 ? 14.720 -0.907 -16.324 1.00 91.00 100 MET A N 1
ATOM 778 C CA . MET A 1 100 ? 14.445 -0.271 -17.621 1.00 91.00 100 MET A CA 1
ATOM 779 C C . MET A 1 100 ? 15.119 1.094 -17.736 1.00 91.00 100 MET A C 1
ATOM 781 O O . MET A 1 100 ? 15.747 1.375 -18.749 1.00 91.00 100 MET A O 1
ATOM 785 N N . GLN A 1 101 ? 15.038 1.923 -16.695 1.00 90.19 101 GLN A N 1
ATOM 786 C CA . GLN A 1 101 ? 15.642 3.253 -16.695 1.00 90.19 101 GLN A CA 1
ATOM 787 C C . GLN A 1 101 ? 17.177 3.189 -16.713 1.00 90.19 101 GLN A C 1
ATOM 789 O O . GLN A 1 101 ? 17.820 3.969 -17.414 1.00 90.19 101 GLN A O 1
ATOM 794 N N . VAL A 1 102 ? 17.773 2.245 -15.978 1.00 89.81 102 VAL A N 1
ATOM 795 C CA . VAL A 1 102 ? 19.220 1.983 -16.015 1.00 89.81 102 VAL A CA 1
ATOM 796 C C . VAL A 1 102 ? 19.651 1.522 -17.407 1.00 89.81 102 VAL A C 1
ATOM 798 O O . VAL A 1 102 ? 20.638 2.040 -17.928 1.00 89.81 102 VAL A O 1
ATOM 801 N N . LEU A 1 103 ? 18.905 0.599 -18.027 1.00 91.81 103 LEU A N 1
ATOM 802 C CA . LEU A 1 103 ? 19.205 0.120 -19.375 1.00 91.81 103 LEU A CA 1
ATOM 803 C C . LEU A 1 103 ? 19.065 1.238 -20.411 1.00 91.81 103 LEU A C 1
ATOM 805 O O . LEU A 1 103 ? 19.971 1.435 -21.209 1.00 91.81 103 LEU A O 1
ATOM 809 N N . GLU A 1 104 ? 17.986 2.020 -20.356 1.00 92.50 104 GLU A N 1
ATOM 810 C CA . GLU A 1 104 ? 17.764 3.163 -21.245 1.00 92.50 104 GLU A CA 1
ATOM 811 C C . GLU A 1 104 ? 18.909 4.181 -21.145 1.00 92.50 104 GLU A C 1
ATOM 813 O O . GLU A 1 104 ? 19.452 4.614 -22.159 1.00 92.50 104 GLU A O 1
ATOM 818 N N . ASN A 1 105 ? 19.312 4.549 -19.925 1.00 90.25 105 ASN A N 1
ATOM 819 C CA . ASN A 1 105 ? 20.422 5.477 -19.706 1.00 90.25 105 ASN A CA 1
ATOM 820 C C . ASN A 1 105 ? 21.748 4.928 -20.235 1.00 90.25 105 ASN A C 1
ATOM 822 O O . ASN A 1 105 ? 22.580 5.696 -20.714 1.00 90.25 105 ASN A O 1
ATOM 826 N N . ARG A 1 106 ? 21.944 3.610 -20.161 1.00 89.50 106 ARG A N 1
ATOM 827 C CA . ARG A 1 106 ? 23.141 2.965 -20.690 1.00 89.50 106 ARG A CA 1
ATOM 828 C C . ARG A 1 106 ? 23.144 2.922 -22.214 1.00 89.50 106 ARG A C 1
ATOM 830 O O . ARG A 1 106 ? 24.137 3.323 -22.800 1.00 89.50 106 ARG A O 1
ATOM 837 N N . VAL A 1 107 ? 22.030 2.550 -22.846 1.00 91.50 107 VAL A N 1
ATOM 838 C CA . VAL A 1 107 ? 21.882 2.589 -24.311 1.00 91.50 107 VAL A CA 1
ATOM 839 C C . VAL A 1 107 ? 22.170 4.000 -24.836 1.00 91.50 107 VAL A C 1
ATOM 841 O O . VAL A 1 107 ? 22.911 4.160 -25.800 1.00 91.50 107 VAL A O 1
ATOM 844 N N . LYS A 1 108 ? 21.679 5.040 -24.148 1.00 89.75 108 LYS A N 1
ATOM 845 C CA . LYS A 1 108 ? 21.996 6.445 -24.471 1.00 89.75 108 LYS A CA 1
ATOM 846 C C . LYS A 1 108 ? 23.478 6.791 -24.321 1.00 89.75 108 LYS A C 1
ATOM 848 O O . LYS A 1 108 ? 23.974 7.630 -25.064 1.00 89.75 108 LYS A O 1
ATOM 853 N N . LYS A 1 109 ? 24.169 6.199 -23.341 1.00 87.38 109 LYS A N 1
ATOM 854 C CA . LYS A 1 109 ? 25.605 6.416 -23.122 1.00 87.38 109 LYS A CA 1
ATOM 855 C C . LYS A 1 109 ? 26.447 5.707 -24.189 1.00 87.38 109 LYS A C 1
ATOM 857 O O . LYS A 1 109 ? 27.407 6.292 -24.679 1.00 87.38 109 LYS A O 1
ATOM 862 N N . ASP A 1 110 ? 26.076 4.480 -24.543 1.00 88.12 110 ASP A N 1
ATOM 863 C CA . ASP A 1 110 ? 26.861 3.591 -25.409 1.00 88.12 110 ASP A CA 1
ATOM 864 C C . ASP A 1 110 ? 26.606 3.833 -26.912 1.00 88.12 110 ASP A C 1
ATOM 866 O O . ASP A 1 110 ? 27.398 3.398 -27.751 1.00 88.12 110 ASP A O 1
ATOM 870 N N . LEU A 1 111 ? 25.555 4.587 -27.257 1.00 85.56 111 LEU A N 1
ATOM 871 C CA . LEU A 1 111 ? 25.305 5.145 -28.592 1.00 85.56 111 LEU A CA 1
ATOM 872 C C . LEU A 1 111 ? 25.606 6.655 -28.627 1.00 85.56 111 LEU A C 1
ATOM 874 O O . LEU A 1 111 ? 24.693 7.445 -28.864 1.00 85.56 111 LEU A O 1
ATOM 878 N N . PRO A 1 112 ? 26.847 7.120 -28.386 1.00 78.25 112 PRO A N 1
ATOM 879 C CA . PRO A 1 112 ? 27.134 8.541 -28.475 1.00 78.25 112 PRO A CA 1
ATOM 880 C C . PRO A 1 112 ? 27.024 9.011 -29.934 1.00 78.25 112 PRO A C 1
ATOM 882 O O . PRO A 1 112 ? 27.475 8.313 -30.848 1.00 78.25 112 PRO A O 1
ATOM 885 N N . PRO A 1 113 ? 26.504 10.227 -30.181 1.00 70.06 113 PRO A N 1
ATOM 886 C CA . PRO A 1 113 ? 26.413 10.789 -31.529 1.00 70.06 113 PRO A CA 1
ATOM 887 C C . PRO A 1 113 ? 27.787 10.970 -32.201 1.00 70.06 113 PRO A C 1
ATOM 889 O O . PRO A 1 113 ? 27.855 11.094 -33.419 1.00 70.06 113 PRO A O 1
ATOM 892 N N . THR A 1 114 ? 28.875 10.968 -31.426 1.00 67.50 114 THR A N 1
ATOM 893 C CA . THR A 1 114 ? 30.261 11.165 -31.876 1.00 67.50 114 THR A CA 1
ATOM 894 C C . THR A 1 114 ? 31.072 9.871 -32.043 1.00 67.50 114 THR A C 1
ATOM 896 O O . THR A 1 114 ? 32.249 9.942 -32.375 1.00 67.50 114 THR A O 1
ATOM 899 N N . GLY A 1 115 ? 30.474 8.686 -31.861 1.00 64.38 115 GLY A N 1
ATOM 900 C CA . GLY A 1 115 ? 31.081 7.396 -32.237 1.00 64.38 115 GLY A CA 1
ATOM 901 C C . GLY A 1 115 ? 32.163 6.824 -31.305 1.00 64.38 115 GLY A C 1
ATOM 902 O O . GLY A 1 115 ? 32.532 5.661 -31.464 1.00 64.38 115 GLY A O 1
ATOM 903 N N . GLU A 1 116 ? 32.646 7.567 -30.307 1.00 68.00 116 GLU A N 1
ATOM 904 C CA . GLU A 1 116 ? 33.600 7.043 -29.316 1.00 68.00 116 GLU A CA 1
ATOM 905 C C . GLU A 1 116 ? 32.885 6.216 -28.237 1.00 68.00 116 GLU A C 1
ATOM 907 O O . GLU A 1 116 ? 32.317 6.752 -27.288 1.00 68.00 116 GLU A O 1
ATOM 912 N N . ARG A 1 117 ? 32.902 4.885 -28.383 1.00 66.38 117 ARG A N 1
ATOM 913 C CA . ARG A 1 117 ? 32.322 3.952 -27.404 1.00 66.38 117 ARG A CA 1
ATOM 914 C C . ARG A 1 117 ? 33.254 3.783 -26.201 1.00 66.38 117 ARG A C 1
ATOM 916 O O . ARG A 1 117 ? 34.331 3.204 -26.317 1.00 66.38 117 ARG A O 1
ATOM 923 N N . GLU A 1 118 ? 32.818 4.237 -25.033 1.00 64.44 118 GLU A N 1
ATOM 924 C CA . GLU A 1 118 ? 33.499 3.977 -23.762 1.00 64.44 118 GLU A CA 1
ATOM 925 C C . GLU A 1 118 ? 33.099 2.582 -23.242 1.00 64.44 118 GLU A C 1
ATOM 927 O O . GLU A 1 118 ? 31.914 2.252 -23.218 1.00 64.44 118 GLU A O 1
ATOM 932 N N . GLN A 1 119 ? 34.058 1.735 -22.838 1.00 59.94 119 GLN A N 1
ATOM 933 C CA . GLN A 1 119 ? 33.745 0.397 -22.314 1.00 59.94 119 GLN A CA 1
ATOM 934 C C . GLN A 1 119 ? 32.969 0.510 -20.987 1.00 59.94 119 GLN A C 1
ATOM 936 O O . GLN A 1 119 ? 33.518 1.019 -20.005 1.00 59.94 119 GLN A O 1
ATOM 941 N N . PRO A 1 120 ? 31.711 0.042 -20.909 1.00 58.78 120 PRO A N 1
ATOM 942 C CA . PRO A 1 120 ? 30.888 0.261 -19.732 1.00 58.78 120 PRO A CA 1
ATOM 943 C C . PRO A 1 120 ? 31.025 -0.887 -18.712 1.00 58.78 120 PRO A C 1
ATOM 945 O O . PRO A 1 120 ? 31.390 -2.008 -19.070 1.00 58.78 120 PRO A O 1
ATOM 948 N N . PRO A 1 121 ? 30.701 -0.644 -17.426 1.00 59.75 121 PRO A N 1
ATOM 949 C CA . PRO A 1 121 ? 30.788 -1.651 -16.362 1.00 59.75 121 PRO A CA 1
ATOM 950 C C . PRO A 1 121 ? 29.864 -2.862 -16.615 1.00 59.75 121 PRO A C 1
ATOM 952 O O . PRO A 1 121 ? 28.882 -2.740 -17.350 1.00 59.75 121 PRO A O 1
ATOM 955 N N . PRO A 1 122 ? 30.115 -4.035 -16.008 1.00 61.97 122 PRO A N 1
ATOM 956 C CA . PRO A 1 122 ? 29.318 -5.240 -16.254 1.00 61.97 122 PRO A CA 1
ATOM 957 C C . PRO A 1 122 ? 27.839 -5.048 -15.869 1.00 61.97 122 PRO A C 1
ATOM 959 O O . PRO A 1 122 ? 27.523 -4.540 -14.793 1.00 61.97 122 PRO A O 1
ATOM 962 N N . LEU A 1 123 ? 26.935 -5.422 -16.781 1.00 66.31 123 LEU A N 1
ATOM 963 C CA . LEU A 1 123 ? 25.476 -5.437 -16.597 1.00 66.31 123 LEU A CA 1
ATOM 964 C C . LEU A 1 123 ? 25.025 -6.845 -16.178 1.00 66.31 123 LEU A C 1
ATOM 966 O O . LEU A 1 123 ? 25.760 -7.811 -16.357 1.00 66.31 123 LEU A O 1
ATOM 970 N N . SER A 1 124 ? 23.809 -6.963 -15.640 1.00 70.38 124 SER A N 1
ATOM 971 C CA . SER A 1 124 ? 23.183 -8.269 -15.377 1.00 70.38 124 SER A CA 1
ATOM 972 C C . SER A 1 124 ? 22.606 -8.930 -16.629 1.00 70.38 124 SER A C 1
ATOM 974 O O . SER A 1 124 ? 22.278 -10.107 -16.575 1.00 70.38 124 SER A O 1
ATOM 976 N N . ILE A 1 125 ? 22.430 -8.158 -17.706 1.00 79.75 125 ILE A N 1
ATOM 977 C CA . ILE A 1 125 ? 21.937 -8.643 -18.997 1.00 79.75 125 ILE A CA 1
ATOM 978 C C . ILE A 1 125 ? 23.107 -9.270 -19.747 1.00 79.75 125 ILE A C 1
ATOM 980 O O . ILE A 1 125 ? 24.219 -8.735 -19.717 1.00 79.75 125 ILE A O 1
ATOM 984 N N . ASP A 1 126 ? 22.831 -10.389 -20.409 1.00 86.62 126 ASP A N 1
ATOM 985 C CA . ASP A 1 126 ? 23.794 -11.073 -21.259 1.00 86.62 126 ASP A CA 1
ATOM 986 C C . ASP A 1 126 ? 24.366 -10.133 -22.333 1.00 86.62 126 ASP A C 1
ATOM 988 O O . ASP A 1 126 ? 23.651 -9.306 -22.908 1.00 86.62 126 ASP A O 1
ATOM 992 N N . HIS A 1 127 ? 25.676 -10.223 -22.570 1.00 86.56 127 HIS A N 1
ATOM 993 C CA . HIS A 1 127 ? 26.373 -9.279 -23.445 1.00 86.56 127 HIS A CA 1
ATOM 994 C C . HIS A 1 127 ? 25.818 -9.325 -24.871 1.00 86.56 127 HIS A C 1
ATOM 996 O O . HIS A 1 127 ? 25.617 -8.274 -25.478 1.00 86.56 127 HIS A O 1
ATOM 1002 N N . ASP A 1 128 ? 25.511 -10.524 -25.363 1.00 88.81 128 ASP A N 1
ATOM 1003 C CA . ASP A 1 128 ? 25.023 -10.744 -26.722 1.00 88.81 128 ASP A CA 1
ATOM 1004 C C . ASP A 1 128 ? 23.620 -10.147 -26.909 1.00 88.81 128 ASP A C 1
ATOM 1006 O O . ASP A 1 128 ? 23.361 -9.437 -27.885 1.00 88.81 128 ASP A O 1
ATOM 1010 N N . THR A 1 129 ? 22.734 -10.322 -25.922 1.00 89.38 129 THR A N 1
ATOM 1011 C CA . THR A 1 129 ? 21.409 -9.678 -25.896 1.00 89.38 129 THR A CA 1
ATOM 1012 C C . THR A 1 129 ? 21.523 -8.154 -25.890 1.00 89.38 129 THR A C 1
ATOM 1014 O O . THR A 1 129 ? 20.755 -7.466 -26.563 1.00 89.38 129 THR A O 1
ATOM 1017 N N . TYR A 1 130 ? 22.489 -7.602 -25.150 1.00 91.62 130 TYR A N 1
ATOM 1018 C CA . TYR A 1 130 ? 22.704 -6.157 -25.115 1.00 91.62 130 TYR A CA 1
ATOM 1019 C C . TYR A 1 130 ? 23.229 -5.605 -26.446 1.00 91.62 130 TYR A C 1
ATOM 1021 O O . TYR A 1 130 ? 22.751 -4.563 -26.887 1.00 91.62 130 TYR A O 1
ATOM 1029 N N . GLN A 1 131 ? 24.166 -6.293 -27.105 1.00 91.25 131 GLN A N 1
ATOM 1030 C CA . GLN A 1 131 ? 24.646 -5.886 -28.432 1.00 91.25 131 GLN A CA 1
ATOM 1031 C C . GLN A 1 131 ? 23.524 -5.936 -29.470 1.00 91.25 131 GLN A C 1
ATOM 1033 O O . GLN A 1 131 ? 23.340 -4.969 -30.200 1.00 91.25 131 GLN A O 1
ATOM 1038 N N . THR A 1 132 ? 22.711 -6.997 -29.452 1.00 93.25 132 THR A N 1
ATOM 1039 C CA . THR A 1 132 ? 21.537 -7.122 -30.333 1.00 93.25 132 THR A CA 1
ATOM 1040 C C . THR A 1 132 ? 20.582 -5.940 -30.147 1.00 93.25 132 THR A C 1
ATOM 1042 O O . THR A 1 132 ? 20.157 -5.330 -31.119 1.00 93.25 132 THR A O 1
ATOM 1045 N N . LEU A 1 133 ? 20.320 -5.532 -28.898 1.00 94.44 133 LEU A N 1
ATOM 1046 C CA . LEU A 1 133 ? 19.519 -4.339 -28.609 1.00 94.44 133 LEU A CA 1
ATOM 1047 C C . LEU A 1 133 ? 20.141 -3.054 -29.183 1.00 94.44 133 LEU A C 1
ATOM 1049 O O . LEU A 1 133 ? 19.410 -2.197 -29.677 1.00 94.44 133 LEU A O 1
ATOM 1053 N N . LEU A 1 134 ? 21.462 -2.876 -29.079 1.00 93.25 134 LEU A N 1
ATOM 1054 C CA . LEU A 1 134 ? 22.136 -1.696 -29.630 1.00 93.25 134 LEU A CA 1
ATOM 1055 C C . LEU A 1 134 ? 22.025 -1.652 -31.155 1.00 93.25 134 LEU A C 1
ATOM 1057 O O . LEU A 1 134 ? 21.748 -0.583 -31.700 1.00 93.25 134 LEU A O 1
ATOM 1061 N N . ASP A 1 135 ? 22.209 -2.794 -31.812 1.00 93.25 135 ASP A N 1
ATOM 1062 C CA . ASP A 1 135 ? 22.109 -2.924 -33.263 1.00 93.25 135 ASP A CA 1
ATOM 1063 C C . ASP A 1 135 ? 20.666 -2.682 -33.739 1.00 93.25 135 ASP A C 1
ATOM 1065 O O . ASP A 1 135 ? 20.458 -1.838 -34.610 1.00 93.25 135 ASP A O 1
ATOM 1069 N N . ASP A 1 136 ? 19.665 -3.290 -33.088 1.00 94.62 136 ASP A N 1
ATOM 1070 C CA . ASP A 1 136 ? 18.237 -3.087 -33.382 1.00 94.62 136 ASP A CA 1
ATOM 1071 C C . ASP A 1 136 ? 17.824 -1.613 -33.227 1.00 94.62 136 ASP A C 1
ATOM 1073 O O . ASP A 1 136 ? 17.099 -1.054 -34.053 1.00 94.62 136 ASP A O 1
ATOM 1077 N N . VAL A 1 137 ? 18.290 -0.948 -32.162 1.00 93.94 137 VAL A N 1
ATOM 1078 C CA . VAL A 1 137 ? 18.009 0.476 -31.921 1.00 93.94 137 VAL A CA 1
ATOM 1079 C C . VAL A 1 137 ? 18.707 1.357 -32.957 1.00 93.94 137 VAL A C 1
ATOM 1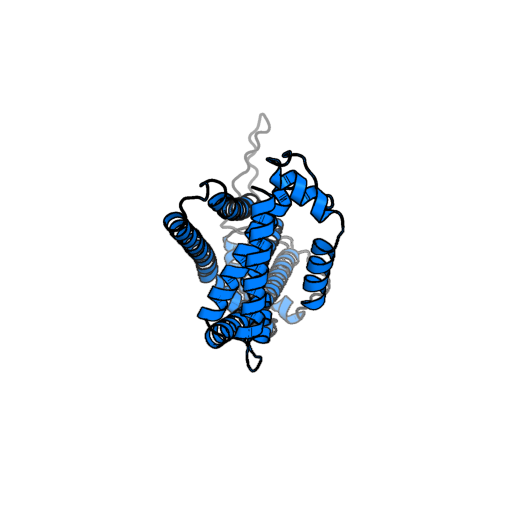081 O O . VAL A 1 137 ? 18.125 2.344 -33.412 1.00 93.94 137 VAL A O 1
ATOM 1084 N N . PHE A 1 138 ? 19.947 1.031 -33.327 1.00 92.62 138 PHE A N 1
ATOM 1085 C CA . PHE A 1 138 ? 20.701 1.770 -34.337 1.00 92.62 138 PHE A CA 1
ATOM 1086 C C . PHE A 1 138 ? 20.058 1.640 -35.723 1.00 92.62 138 PHE A C 1
ATOM 1088 O O . PHE A 1 138 ? 19.888 2.646 -36.419 1.00 92.62 138 PHE A O 1
ATOM 1095 N N . GLU A 1 139 ? 19.630 0.431 -36.089 1.00 94.31 139 GLU A N 1
ATOM 1096 C CA . GLU A 1 139 ? 18.885 0.149 -37.315 1.00 94.31 139 GLU A CA 1
ATOM 1097 C C . GLU A 1 139 ? 17.531 0.869 -37.323 1.00 94.31 139 GLU A C 1
ATOM 1099 O O . GLU A 1 139 ? 17.210 1.557 -38.289 1.00 94.31 139 GLU A O 1
ATOM 1104 N N . ALA A 1 140 ? 16.775 0.829 -36.219 1.00 92.69 140 ALA A N 1
ATOM 1105 C CA . ALA A 1 140 ? 15.504 1.549 -36.083 1.00 92.69 140 ALA A CA 1
ATOM 1106 C C . ALA A 1 140 ? 15.649 3.080 -36.151 1.00 92.69 140 ALA A C 1
ATOM 1108 O O . ALA A 1 140 ? 14.666 3.803 -36.342 1.00 92.69 140 ALA A O 1
ATOM 1109 N N . PHE A 1 141 ? 16.866 3.590 -35.972 1.00 92.44 141 PHE A N 1
ATOM 1110 C CA . PHE A 1 141 ? 17.217 4.988 -36.173 1.00 92.44 141 PHE A CA 1
ATOM 1111 C C . PHE A 1 141 ? 17.816 5.278 -37.553 1.00 92.44 141 PHE A C 1
ATOM 1113 O O . PHE A 1 141 ? 18.335 6.378 -37.749 1.00 92.44 141 PHE A O 1
ATOM 1120 N N . ASP A 1 142 ? 17.714 4.364 -38.516 1.00 91.94 142 ASP A N 1
ATOM 1121 C CA . ASP A 1 142 ? 18.265 4.506 -39.869 1.00 91.94 142 ASP A CA 1
ATOM 1122 C C . ASP A 1 142 ? 19.777 4.819 -39.860 1.00 91.94 142 ASP A C 1
ATOM 1124 O O . ASP A 1 142 ? 20.287 5.536 -40.721 1.00 91.94 142 ASP A O 1
ATOM 1128 N N . GLY A 1 143 ? 20.498 4.363 -38.830 1.00 90.31 143 GLY A N 1
ATOM 1129 C CA . GLY A 1 143 ? 21.913 4.673 -38.611 1.00 90.31 143 GLY A CA 1
ATOM 1130 C C . GLY A 1 143 ? 22.220 6.126 -38.214 1.00 90.31 143 GLY A C 1
ATOM 1131 O O . GLY A 1 143 ? 23.385 6.487 -38.046 1.00 90.31 143 GLY A O 1
ATOM 1132 N N . GLU A 1 144 ? 21.204 6.973 -38.028 1.00 90.19 144 GLU A N 1
ATOM 1133 C CA . GLU A 1 144 ? 21.364 8.376 -37.642 1.00 90.19 144 GLU A CA 1
ATOM 1134 C C . GLU A 1 144 ? 20.891 8.623 -36.210 1.00 90.19 144 GLU A C 1
ATOM 1136 O O . GLU A 1 144 ? 19.709 8.498 -35.903 1.00 90.19 144 GLU A O 1
ATOM 1141 N N . LEU A 1 145 ? 21.788 9.066 -35.327 1.00 88.06 145 LEU A N 1
ATOM 1142 C CA . LEU A 1 145 ? 21.469 9.318 -33.913 1.00 88.06 145 LEU A CA 1
ATOM 1143 C C . LEU A 1 145 ? 20.939 10.736 -33.639 1.00 88.06 145 LEU A C 1
ATOM 1145 O O . LEU A 1 145 ? 20.483 11.031 -32.532 1.00 88.06 145 LEU A O 1
ATOM 1149 N N . THR A 1 146 ? 20.950 11.617 -34.640 1.00 89.31 146 THR A N 1
ATOM 1150 C CA . THR A 1 146 ? 20.426 12.987 -34.557 1.00 89.31 146 THR A CA 1
ATOM 1151 C C . THR A 1 146 ? 19.061 13.083 -35.234 1.00 89.31 146 THR A C 1
ATOM 1153 O O . THR A 1 146 ? 18.801 12.487 -36.280 1.00 89.31 146 THR A O 1
ATOM 1156 N N . CYS A 1 147 ? 18.121 13.800 -34.617 1.00 86.94 147 CYS A N 1
ATOM 1157 C CA . CYS A 1 147 ? 16.777 13.917 -35.175 1.00 86.94 147 CYS A CA 1
ATOM 1158 C C . CYS A 1 147 ? 16.710 15.069 -36.187 1.00 86.94 147 CYS A C 1
ATOM 1160 O O . CYS A 1 147 ? 16.652 16.234 -35.794 1.00 86.94 147 CYS A O 1
ATOM 1162 N N . ARG A 1 148 ? 16.644 14.758 -37.489 1.00 84.19 148 ARG A N 1
ATOM 1163 C CA . ARG A 1 148 ? 16.476 15.777 -38.547 1.00 84.19 148 ARG A CA 1
ATOM 1164 C C . ARG A 1 148 ? 15.162 16.557 -38.419 1.00 84.19 148 ARG A C 1
ATOM 1166 O O . ARG A 1 148 ? 15.123 17.749 -38.703 1.00 84.19 148 ARG A O 1
ATOM 1173 N N . SER A 1 149 ? 14.095 15.893 -37.970 1.00 83.50 149 SER A N 1
ATOM 1174 C CA . SER A 1 149 ? 12.753 16.481 -37.840 1.00 83.50 149 SER A CA 1
ATOM 1175 C C . SER A 1 149 ? 12.586 17.376 -36.612 1.00 83.50 149 SER A C 1
ATOM 1177 O O . SER A 1 149 ? 11.660 18.181 -36.565 1.00 83.50 149 SER A O 1
ATOM 1179 N N . CYS A 1 150 ? 13.447 17.233 -35.604 1.00 83.81 150 CYS A N 1
ATOM 1180 C CA . CYS A 1 150 ? 13.409 18.061 -34.408 1.00 83.81 150 CYS A CA 1
ATOM 1181 C C . CYS A 1 150 ? 14.543 19.078 -34.473 1.00 83.81 150 CYS A C 1
ATOM 1183 O O . CYS A 1 150 ? 15.686 18.759 -34.181 1.00 83.81 150 CYS A O 1
ATOM 1185 N N . THR A 1 151 ? 14.239 20.322 -34.811 1.00 74.69 151 THR A N 1
ATOM 1186 C CA . THR A 1 151 ? 15.143 21.445 -34.556 1.00 74.69 151 THR A CA 1
ATOM 1187 C C . THR A 1 151 ? 14.855 21.968 -33.154 1.00 74.69 151 THR A C 1
ATOM 1189 O O . THR A 1 151 ? 13.711 22.297 -32.834 1.00 74.69 151 THR A O 1
ATOM 1192 N N . LYS A 1 152 ? 15.874 22.047 -32.286 1.00 66.50 152 LYS A N 1
ATOM 1193 C CA . LYS A 1 152 ? 15.745 22.854 -31.064 1.00 66.50 152 LYS A CA 1
ATOM 1194 C C . LYS A 1 152 ? 15.408 24.278 -31.508 1.00 66.50 152 LYS A C 1
ATOM 1196 O O . LYS A 1 152 ? 16.049 24.805 -32.417 1.00 66.50 152 LYS A O 1
ATOM 1201 N N . SER A 1 153 ? 14.383 24.877 -30.903 1.00 58.34 153 SER A N 1
ATOM 1202 C CA . SER A 1 153 ? 14.031 26.276 -31.150 1.00 58.34 153 SER A CA 1
ATOM 1203 C C . SER A 1 153 ? 15.289 27.135 -31.026 1.00 58.34 153 SER A C 1
ATOM 1205 O O . SER A 1 153 ? 15.988 27.031 -30.017 1.00 58.34 153 SER A O 1
ATOM 1207 N N . VAL A 1 154 ? 15.582 27.935 -32.054 1.00 61.69 154 VAL A N 1
ATOM 1208 C CA . VAL A 1 154 ? 16.757 28.814 -32.108 1.00 61.69 154 VAL A CA 1
ATOM 1209 C C . VAL A 1 154 ? 16.804 29.643 -30.826 1.00 61.69 154 VAL A C 1
ATOM 1211 O O . VAL A 1 154 ? 15.877 30.400 -30.539 1.00 61.69 154 VAL A O 1
ATOM 1214 N N . VAL A 1 155 ? 17.859 29.469 -30.030 1.00 60.78 155 VAL A N 1
ATOM 1215 C CA . VAL A 1 155 ? 18.066 30.289 -28.836 1.00 60.78 155 VAL A CA 1
ATOM 1216 C C . VAL A 1 155 ? 18.614 31.624 -29.316 1.00 60.78 155 VAL A C 1
ATOM 1218 O O . VAL A 1 155 ? 19.797 31.754 -29.620 1.00 60.78 155 VAL A O 1
ATOM 1221 N N . THR A 1 156 ? 17.742 32.621 -29.431 1.00 60.28 156 THR A N 1
ATOM 1222 C CA . THR A 1 156 ? 18.160 33.989 -29.736 1.00 60.28 156 THR A CA 1
ATOM 1223 C C . THR A 1 156 ? 18.778 34.589 -28.476 1.00 60.28 156 THR A C 1
ATOM 1225 O O . THR A 1 156 ? 18.059 35.028 -27.581 1.00 60.28 156 THR A O 1
ATOM 1228 N N . MET A 1 157 ? 20.107 34.585 -28.373 1.00 63.78 157 MET A N 1
ATOM 1229 C CA . MET A 1 157 ? 20.810 35.335 -27.331 1.00 63.78 157 MET A CA 1
ATOM 1230 C C . MET A 1 157 ? 21.067 36.758 -27.832 1.00 63.78 157 MET A C 1
ATOM 1232 O O . MET A 1 157 ? 21.672 36.959 -28.885 1.00 63.78 157 MET A O 1
ATOM 1236 N N . GLU A 1 158 ? 20.585 37.757 -27.096 1.00 59.97 158 GLU A N 1
ATOM 1237 C CA . GLU A 1 158 ? 20.811 39.165 -27.423 1.00 59.97 158 GLU A CA 1
ATOM 1238 C C . GLU A 1 158 ? 22.149 39.612 -26.815 1.00 59.97 158 GLU A C 1
ATOM 1240 O O . GLU A 1 158 ? 22.219 40.090 -25.687 1.00 59.97 158 GLU A O 1
ATOM 1245 N N . VAL A 1 159 ? 23.241 39.401 -27.554 1.00 74.88 159 VAL A N 1
ATOM 1246 C CA . VAL A 1 159 ? 24.562 39.950 -27.220 1.00 74.88 159 VAL A CA 1
ATOM 1247 C C . VAL A 1 159 ? 24.721 41.240 -28.022 1.00 74.88 159 VAL A C 1
ATOM 1249 O O . VAL A 1 159 ? 24.909 41.211 -29.237 1.00 74.88 159 VAL A O 1
ATOM 1252 N N . GLN A 1 160 ? 24.546 42.396 -27.379 1.00 72.50 160 GLN A N 1
ATOM 1253 C CA . GLN A 1 160 ? 24.611 43.681 -28.083 1.00 72.50 160 GLN A CA 1
ATOM 1254 C C . GLN A 1 160 ? 25.973 43.894 -28.778 1.00 72.50 160 GLN A C 1
ATOM 1256 O O . GLN A 1 160 ? 27.002 43.582 -28.177 1.00 72.50 160 GLN A O 1
ATOM 1261 N N . PRO A 1 161 ? 26.010 44.483 -29.995 1.00 65.19 161 PRO A N 1
ATOM 1262 C CA . PRO A 1 161 ? 24.885 44.963 -30.808 1.00 65.19 161 PRO A CA 1
ATOM 1263 C C . PRO A 1 161 ? 24.423 43.969 -31.897 1.00 65.19 161 PRO A C 1
ATOM 1265 O O . PRO A 1 161 ? 23.686 44.360 -32.799 1.00 65.19 161 PRO A O 1
ATOM 1268 N N . GLN A 1 162 ? 24.841 42.699 -31.859 1.00 64.00 162 GLN A N 1
ATOM 1269 C CA . GLN A 1 162 ? 24.668 41.774 -32.983 1.00 64.00 162 GLN A CA 1
ATOM 1270 C C . GLN A 1 162 ? 23.845 40.545 -32.575 1.00 64.00 162 GLN A C 1
ATOM 1272 O O . GLN A 1 162 ? 24.275 39.716 -31.778 1.00 64.00 162 GLN A O 1
ATOM 1277 N N . ARG A 1 163 ? 22.643 40.399 -33.148 1.00 51.72 163 ARG A N 1
ATOM 1278 C CA . ARG A 1 163 ? 21.861 39.161 -33.014 1.00 51.72 163 ARG A CA 1
ATOM 1279 C C . ARG A 1 163 ? 22.549 38.057 -33.807 1.00 51.72 163 ARG A C 1
ATOM 1281 O O . ARG A 1 163 ? 22.444 38.020 -35.030 1.00 51.72 163 ARG A O 1
ATOM 1288 N N . VAL A 1 164 ? 23.240 37.162 -33.112 1.00 67.19 164 VAL A N 1
ATOM 1289 C CA . VAL A 1 164 ? 23.797 35.949 -33.712 1.00 67.19 164 VAL A CA 1
ATOM 1290 C C . VAL A 1 164 ? 22.782 34.826 -33.524 1.00 67.19 164 VAL A C 1
ATOM 1292 O O . VAL A 1 164 ? 22.578 34.332 -32.418 1.00 67.19 164 VAL A O 1
ATOM 1295 N N . SER A 1 165 ? 22.121 34.424 -34.609 1.00 54.22 165 SER A N 1
ATOM 1296 C CA . SER A 1 165 ? 21.359 33.177 -34.641 1.00 54.22 165 SER A CA 1
ATOM 1297 C C . SER A 1 165 ? 22.346 32.022 -34.785 1.00 54.22 165 SER A C 1
ATOM 1299 O O . SER A 1 165 ? 22.811 31.736 -35.889 1.00 54.22 165 SER A O 1
ATOM 1301 N N . ILE A 1 166 ? 22.696 31.379 -33.675 1.00 67.06 166 ILE A N 1
ATOM 1302 C CA . ILE A 1 166 ? 23.463 30.134 -33.721 1.00 67.06 166 ILE A CA 1
ATOM 1303 C C . ILE A 1 166 ? 22.495 29.046 -34.212 1.00 67.06 166 ILE A C 1
ATOM 1305 O O . ILE A 1 166 ? 21.422 28.902 -33.611 1.00 67.06 166 ILE A O 1
ATOM 1309 N N . PRO A 1 167 ? 22.806 28.312 -35.300 1.00 64.88 167 PRO A N 1
ATOM 1310 C CA . PRO A 1 167 ? 22.006 27.168 -35.715 1.00 64.88 167 PRO A CA 1
ATOM 1311 C C . PRO A 1 167 ? 21.831 26.240 -34.515 1.00 64.88 167 PRO A C 1
ATOM 1313 O O . PRO A 1 167 ? 22.816 25.815 -33.912 1.00 64.88 167 PRO A O 1
ATOM 1316 N N . GLY A 1 168 ? 20.582 25.988 -34.120 1.00 64.06 168 GLY A N 1
ATOM 1317 C CA . GLY A 1 168 ? 20.302 25.096 -33.003 1.00 64.06 168 GLY A CA 1
ATOM 1318 C C . GLY A 1 168 ? 20.874 23.718 -33.311 1.00 64.06 168 GLY A C 1
ATOM 1319 O O . GLY A 1 168 ? 20.552 23.138 -34.346 1.00 64.06 168 GLY A O 1
ATOM 1320 N N . GLU A 1 169 ? 21.728 23.206 -32.431 1.00 74.38 169 GLU A N 1
ATOM 1321 C CA . GLU A 1 169 ? 22.253 21.851 -32.545 1.00 74.38 169 GLU A CA 1
ATOM 1322 C C . GLU A 1 169 ? 21.082 20.857 -32.559 1.00 74.38 169 GLU A C 1
ATOM 1324 O O . GLU A 1 169 ? 20.156 20.956 -31.739 1.00 74.38 169 GLU A O 1
ATOM 1329 N N . HIS A 1 170 ? 21.086 19.929 -33.520 1.00 76.69 170 HIS A N 1
ATOM 1330 C CA . HIS A 1 170 ? 20.054 18.902 -33.589 1.00 76.69 170 HIS A CA 1
ATOM 1331 C C . HIS A 1 170 ? 20.118 18.065 -32.304 1.00 76.69 170 HIS A C 1
ATOM 1333 O O . HIS A 1 170 ? 21.172 17.505 -32.001 1.00 76.69 170 HIS A O 1
ATOM 1339 N N . PRO A 1 171 ? 19.023 17.973 -31.526 1.00 80.81 171 PRO A N 1
ATOM 1340 C CA . PRO A 1 171 ? 18.994 17.103 -30.371 1.00 80.81 171 PRO A CA 1
ATOM 1341 C C . PRO A 1 171 ? 19.235 15.661 -30.818 1.00 80.81 171 PRO A C 1
ATOM 1343 O O . PRO A 1 171 ? 18.825 15.240 -31.911 1.00 80.81 171 PRO A O 1
ATOM 1346 N N . SER A 1 172 ? 19.861 14.895 -29.933 1.00 84.88 172 SER A N 1
ATOM 1347 C CA . SER A 1 172 ? 19.888 13.446 -30.063 1.00 84.88 172 SER A CA 1
ATOM 1348 C C . SER A 1 172 ? 18.453 12.909 -30.194 1.00 84.88 172 SER A C 1
ATOM 1350 O O . SER A 1 172 ? 17.505 13.479 -29.636 1.00 84.88 172 SER A O 1
ATOM 1352 N N . LYS A 1 173 ? 18.254 11.820 -30.948 1.00 87.75 173 LYS A N 1
ATOM 1353 C CA . LYS A 1 173 ? 16.912 11.249 -31.150 1.00 87.75 173 LYS A CA 1
ATOM 1354 C C . LYS A 1 173 ? 16.249 10.895 -29.815 1.00 87.75 173 LYS A C 1
ATOM 1356 O O . LYS A 1 173 ? 15.051 11.108 -29.658 1.00 87.75 173 LYS A O 1
ATOM 1361 N N . TRP A 1 174 ? 17.001 10.441 -28.817 1.00 85.00 174 TRP A N 1
ATOM 1362 C CA . TRP A 1 174 ? 16.443 10.073 -27.511 1.00 85.00 174 TRP A CA 1
ATOM 1363 C C . TRP A 1 174 ? 16.038 11.256 -26.616 1.00 85.00 174 TRP A C 1
ATOM 1365 O O . TRP A 1 174 ? 15.263 11.056 -25.677 1.00 85.00 174 TRP A O 1
ATOM 1375 N N . ASP A 1 175 ? 16.497 12.477 -26.906 1.00 84.94 175 ASP A N 1
ATOM 1376 C CA . ASP A 1 175 ? 16.041 13.687 -26.207 1.00 84.94 175 ASP A CA 1
ATOM 1377 C C . ASP A 1 175 ? 14.708 14.219 -26.760 1.00 84.94 175 ASP A C 1
ATOM 1379 O O . ASP A 1 175 ? 14.027 15.005 -26.095 1.00 84.94 175 ASP A O 1
ATOM 1383 N N . CYS A 1 176 ? 14.304 13.793 -27.963 1.00 88.50 176 CYS A N 1
ATOM 1384 C CA . CYS A 1 176 ? 13.049 14.208 -28.583 1.00 88.50 176 CYS A CA 1
ATOM 1385 C C . CYS A 1 176 ? 11.924 13.176 -28.390 1.00 88.50 176 CYS A C 1
ATOM 1387 O O . CYS A 1 176 ? 12.150 11.997 -28.113 1.00 88.50 176 CYS A O 1
ATOM 1389 N N . LEU A 1 177 ? 10.670 13.621 -28.548 1.00 86.31 177 LEU A N 1
ATOM 1390 C CA . LEU A 1 177 ? 9.500 12.747 -28.406 1.00 86.31 177 LEU A CA 1
ATOM 1391 C C . LEU A 1 177 ? 9.530 11.586 -29.417 1.00 86.31 177 LEU A C 1
ATOM 1393 O O . LEU A 1 177 ? 9.208 10.463 -29.042 1.00 86.31 177 LEU A O 1
ATOM 1397 N N . HIS A 1 178 ? 9.970 11.842 -30.656 1.00 88.38 178 HIS A N 1
ATOM 1398 C CA . HIS A 1 178 ? 10.046 10.831 -31.715 1.00 88.38 178 HIS A CA 1
ATOM 1399 C C . HIS A 1 178 ? 11.011 9.694 -31.371 1.00 88.38 178 HIS A C 1
ATOM 1401 O O . HIS A 1 178 ? 10.628 8.526 -31.417 1.00 88.38 178 HIS A O 1
ATOM 1407 N N . GLY A 1 179 ? 12.252 9.997 -30.978 1.00 88.06 179 GLY A N 1
ATOM 1408 C CA . GLY A 1 179 ? 13.175 8.921 -30.636 1.00 88.06 179 GLY A CA 1
ATOM 1409 C C . GLY A 1 179 ? 12.818 8.250 -29.316 1.00 88.06 179 GLY A C 1
ATOM 1410 O O . GLY A 1 179 ? 13.037 7.053 -29.200 1.00 88.06 179 GLY A O 1
ATOM 1411 N N . ARG A 1 180 ? 12.150 8.934 -28.373 1.00 88.44 180 ARG A N 1
ATOM 1412 C CA . ARG A 1 180 ? 11.568 8.261 -27.198 1.00 88.44 180 ARG A CA 1
ATOM 1413 C C . ARG A 1 180 ? 10.487 7.242 -27.583 1.00 88.44 180 ARG A C 1
ATOM 1415 O O . ARG A 1 180 ? 10.443 6.170 -26.987 1.00 88.44 180 ARG A O 1
ATOM 1422 N N . THR A 1 181 ? 9.637 7.546 -28.571 1.00 90.25 181 THR A N 1
ATOM 1423 C CA . THR A 1 181 ? 8.615 6.596 -29.057 1.00 90.25 181 THR A CA 1
ATOM 1424 C C . THR A 1 181 ? 9.196 5.387 -29.786 1.00 90.25 181 THR A C 1
ATOM 1426 O O . THR A 1 181 ? 8.548 4.347 -29.799 1.00 90.25 181 THR A O 1
ATOM 1429 N N . ILE A 1 182 ? 10.403 5.505 -30.347 1.00 92.12 182 ILE A N 1
ATOM 1430 C CA . ILE A 1 182 ? 11.111 4.398 -31.004 1.00 92.12 182 ILE A CA 1
ATOM 1431 C C . ILE A 1 182 ? 11.916 3.598 -29.974 1.00 92.12 182 ILE A C 1
ATOM 1433 O O . ILE A 1 182 ? 11.738 2.394 -29.873 1.00 92.12 182 ILE A O 1
ATOM 1437 N N . LEU A 1 183 ? 12.745 4.261 -29.161 1.00 92.81 183 LEU A N 1
ATOM 1438 C CA . LEU A 1 183 ? 13.635 3.622 -28.186 1.00 92.81 183 LEU A CA 1
ATOM 1439 C C . LEU A 1 183 ? 12.871 2.859 -27.096 1.00 92.81 183 LEU A C 1
ATOM 1441 O O . LEU A 1 183 ? 13.280 1.769 -26.706 1.00 92.81 183 LEU A O 1
ATOM 1445 N N . GLY A 1 184 ? 11.769 3.432 -26.599 1.00 90.44 184 GLY A N 1
ATOM 1446 C CA . GLY A 1 184 ? 10.994 2.868 -25.491 1.00 90.44 184 GLY A CA 1
ATOM 1447 C C . GLY A 1 184 ? 10.577 1.407 -25.717 1.00 90.44 184 GLY A C 1
ATOM 1448 O O . GLY A 1 184 ? 10.920 0.570 -24.885 1.00 90.44 184 GLY A O 1
ATOM 1449 N N . PRO A 1 185 ? 9.894 1.078 -26.832 1.00 93.62 185 PRO A N 1
ATOM 1450 C CA . PRO A 1 185 ? 9.510 -0.293 -27.169 1.00 93.62 185 PRO A CA 1
ATOM 1451 C C . PRO A 1 185 ? 10.664 -1.303 -27.221 1.00 93.62 185 PRO A C 1
ATOM 1453 O O . PRO A 1 185 ? 10.490 -2.414 -26.729 1.00 93.62 185 PRO A O 1
ATOM 1456 N N . TYR A 1 186 ? 11.833 -0.939 -27.766 1.00 94.81 186 TYR A N 1
ATOM 1457 C CA . TYR A 1 186 ? 12.987 -1.850 -27.840 1.00 94.81 186 TYR A CA 1
ATOM 1458 C C . TYR A 1 186 ? 13.592 -2.116 -26.461 1.00 94.81 186 TYR A C 1
ATOM 1460 O O . TYR A 1 186 ? 13.810 -3.268 -26.088 1.00 94.81 186 TYR A O 1
ATOM 1468 N N . VAL A 1 187 ? 13.795 -1.062 -25.662 1.00 93.12 187 VAL A N 1
ATOM 1469 C CA . VAL A 1 187 ? 14.277 -1.203 -24.278 1.00 93.12 187 VAL A CA 1
ATOM 1470 C C . VAL A 1 187 ? 13.280 -2.011 -23.444 1.00 93.12 187 VAL A C 1
ATOM 1472 O O . VAL A 1 187 ? 13.681 -2.873 -22.664 1.00 93.12 187 VAL A O 1
ATOM 1475 N N . GLU A 1 188 ? 11.978 -1.770 -23.615 1.00 93.19 188 GLU A N 1
ATOM 1476 C CA . GLU A 1 188 ? 10.933 -2.548 -22.951 1.00 93.19 188 GLU A CA 1
ATOM 1477 C C . GLU A 1 188 ? 10.967 -4.017 -23.370 1.00 93.19 188 GLU A C 1
ATOM 1479 O O . GLU A 1 188 ? 10.967 -4.877 -22.492 1.00 93.19 188 GLU A O 1
ATOM 1484 N N . ALA A 1 189 ? 11.057 -4.322 -24.665 1.00 93.69 189 ALA A N 1
ATOM 1485 C CA . ALA A 1 189 ? 11.128 -5.694 -25.158 1.00 93.69 189 ALA A CA 1
ATOM 1486 C C . ALA A 1 189 ? 12.353 -6.443 -24.610 1.00 93.69 189 ALA A C 1
ATOM 1488 O O . ALA A 1 189 ? 12.196 -7.540 -24.075 1.00 93.69 189 ALA A O 1
ATOM 1489 N N . ALA A 1 190 ? 13.538 -5.827 -24.658 1.00 92.38 190 ALA A N 1
ATOM 1490 C CA . ALA A 1 190 ? 14.772 -6.434 -24.163 1.00 92.38 190 ALA A CA 1
ATOM 1491 C C . ALA A 1 190 ? 14.726 -6.703 -22.653 1.00 92.38 190 ALA A C 1
ATOM 1493 O O . ALA A 1 190 ? 15.096 -7.786 -22.202 1.00 92.38 190 ALA A O 1
ATOM 1494 N N . VAL A 1 191 ? 14.214 -5.755 -21.855 1.00 92.50 191 VAL A N 1
ATOM 1495 C CA . VAL A 1 191 ? 14.032 -5.996 -20.417 1.00 92.50 191 VAL A CA 1
ATOM 1496 C C . VAL A 1 191 ? 13.007 -7.095 -20.187 1.00 92.50 191 VAL A C 1
ATOM 1498 O O . VAL A 1 191 ? 13.253 -7.979 -19.372 1.00 92.50 191 VAL A O 1
ATOM 1501 N N . LEU A 1 192 ? 11.865 -7.052 -20.881 1.00 92.62 192 LEU A N 1
ATOM 1502 C CA . LEU A 1 192 ? 10.800 -8.035 -20.716 1.00 92.62 192 LEU A CA 1
ATOM 1503 C C . LEU A 1 192 ? 11.252 -9.449 -21.052 1.00 92.62 192 LEU A C 1
ATOM 1505 O O . LEU A 1 192 ? 10.742 -10.370 -20.417 1.00 92.62 192 LEU A O 1
ATOM 1509 N N . ASP A 1 193 ? 12.173 -9.634 -21.991 1.00 93.50 193 ASP A N 1
ATOM 1510 C CA . ASP A 1 193 ? 12.680 -10.960 -22.326 1.00 93.50 193 ASP A CA 1
ATOM 1511 C C . ASP A 1 193 ? 13.493 -11.561 -21.165 1.00 93.50 193 ASP A C 1
ATOM 1513 O O . ASP A 1 193 ? 13.178 -12.669 -20.712 1.00 93.50 193 ASP A O 1
ATOM 1517 N N . ASP A 1 194 ? 14.386 -10.758 -20.571 1.00 92.69 194 ASP A N 1
ATOM 1518 C CA . ASP A 1 194 ? 15.251 -11.108 -19.427 1.00 92.69 194 ASP A CA 1
ATOM 1519 C C . ASP A 1 194 ? 14.494 -11.280 -18.090 1.00 92.69 194 ASP A C 1
ATOM 1521 O O . ASP A 1 194 ? 14.986 -11.889 -17.138 1.00 92.69 194 ASP A O 1
ATOM 1525 N N . LEU A 1 195 ? 13.258 -10.775 -17.979 1.00 93.44 195 LEU A N 1
ATOM 1526 C CA . LEU A 1 195 ? 12.496 -10.886 -16.732 1.00 93.44 195 LEU A CA 1
ATOM 1527 C C . LEU A 1 195 ? 12.146 -12.336 -16.368 1.00 93.44 195 LEU A C 1
ATOM 1529 O O . LEU A 1 195 ? 11.610 -13.120 -17.162 1.00 93.44 195 LEU A O 1
ATOM 1533 N N . THR A 1 196 ? 12.283 -12.640 -15.077 1.00 95.06 196 THR A N 1
ATOM 1534 C CA . THR A 1 196 ? 11.774 -13.881 -14.483 1.00 95.06 196 THR A CA 1
ATOM 1535 C C . THR A 1 196 ? 10.246 -13.980 -14.594 1.00 95.06 196 THR A C 1
ATOM 1537 O O . THR A 1 196 ? 9.531 -12.981 -14.715 1.00 95.06 196 THR A O 1
ATOM 1540 N N . ASN A 1 197 ? 9.692 -15.194 -14.479 1.00 95.50 197 ASN A N 1
ATOM 1541 C CA . ASN A 1 197 ? 8.236 -15.407 -14.501 1.00 95.50 197 ASN A CA 1
ATOM 1542 C C . ASN A 1 197 ? 7.485 -14.592 -13.428 1.00 95.50 197 ASN A C 1
ATOM 1544 O O . ASN A 1 197 ? 6.364 -14.131 -13.671 1.00 95.50 197 ASN A O 1
ATOM 1548 N N . GLU A 1 198 ? 8.097 -14.385 -12.258 1.00 93.12 198 GLU A N 1
ATOM 1549 C CA . GLU A 1 198 ? 7.527 -13.566 -11.184 1.00 93.12 198 GLU A CA 1
ATOM 1550 C C . GLU A 1 198 ? 7.515 -12.073 -11.539 1.00 93.12 198 GLU A C 1
ATOM 1552 O O . GLU A 1 198 ? 6.497 -11.402 -11.340 1.00 93.12 198 GLU A O 1
ATOM 1557 N N . GLU A 1 199 ? 8.600 -11.558 -12.122 1.00 93.81 199 GLU A N 1
ATOM 1558 C CA . GLU A 1 199 ? 8.694 -10.176 -12.606 1.00 93.81 199 GLU A CA 1
ATOM 1559 C C . GLU A 1 199 ? 7.728 -9.927 -13.777 1.00 93.81 199 GLU A C 1
ATOM 1561 O O . GLU A 1 199 ? 6.990 -8.940 -13.758 1.00 93.81 199 GLU A O 1
ATOM 1566 N N . LYS A 1 200 ? 7.610 -10.868 -14.728 1.00 94.31 200 LYS A N 1
ATOM 1567 C CA . LYS A 1 200 ? 6.615 -10.833 -15.821 1.00 94.31 200 LYS A CA 1
ATOM 1568 C C . LYS A 1 200 ? 5.178 -10.806 -15.290 1.00 94.31 200 LYS A C 1
ATOM 1570 O O . LYS A 1 200 ? 4.302 -10.158 -15.871 1.00 94.31 200 LYS A O 1
ATOM 1575 N N . ALA A 1 201 ? 4.886 -11.525 -14.204 1.00 91.81 201 ALA A N 1
ATOM 1576 C CA . ALA A 1 201 ? 3.574 -11.480 -13.556 1.00 91.81 201 ALA A CA 1
ATOM 1577 C C . ALA A 1 201 ? 3.332 -10.135 -12.846 1.00 91.81 201 ALA A C 1
ATOM 1579 O O . ALA A 1 201 ? 2.232 -9.584 -12.941 1.00 91.81 201 ALA A O 1
ATOM 1580 N N . ALA A 1 202 ? 4.355 -9.584 -12.186 1.00 89.00 202 ALA A N 1
ATOM 1581 C CA . ALA A 1 202 ? 4.304 -8.271 -11.548 1.00 89.00 202 ALA A CA 1
ATOM 1582 C C . ALA A 1 202 ? 4.071 -7.141 -12.564 1.00 89.00 202 ALA A C 1
ATOM 1584 O O . ALA A 1 202 ? 3.219 -6.282 -12.333 1.00 89.00 202 ALA A O 1
ATOM 1585 N N . TRP A 1 203 ? 4.762 -7.188 -13.706 1.00 89.44 203 TRP A N 1
ATOM 1586 C CA . TRP A 1 203 ? 4.609 -6.235 -14.807 1.00 89.44 203 TRP A CA 1
ATOM 1587 C C . TRP A 1 203 ? 3.201 -6.266 -15.410 1.00 89.44 203 TRP A C 1
ATOM 1589 O O . TRP A 1 203 ? 2.528 -5.243 -15.533 1.00 89.44 203 TRP A O 1
ATOM 1599 N N . ARG A 1 204 ? 2.667 -7.463 -15.689 1.00 89.00 204 ARG A N 1
ATOM 1600 C CA . ARG A 1 204 ? 1.273 -7.612 -16.151 1.00 89.00 204 ARG A CA 1
ATOM 1601 C C . ARG A 1 204 ? 0.262 -7.076 -15.136 1.00 89.00 204 AR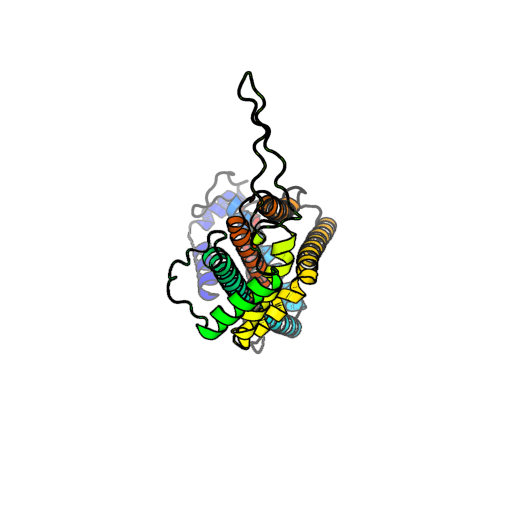G A C 1
ATOM 1603 O O . ARG A 1 204 ? -0.795 -6.567 -15.518 1.00 89.00 204 ARG A O 1
ATOM 1610 N N . TYR A 1 205 ? 0.573 -7.188 -13.845 1.00 83.25 205 TYR A N 1
ATOM 1611 C CA . TYR A 1 205 ? -0.259 -6.645 -12.778 1.00 83.25 205 TYR A CA 1
ATOM 1612 C C . TYR A 1 205 ? -0.213 -5.105 -12.734 1.00 83.25 205 TYR A C 1
ATOM 1614 O O . TYR A 1 205 ? -1.257 -4.482 -12.532 1.00 83.25 205 TYR A O 1
ATOM 1622 N N . SER A 1 206 ? 0.949 -4.477 -12.964 1.00 79.50 206 SER A N 1
ATOM 1623 C CA . SER A 1 206 ? 1.089 -3.012 -12.988 1.00 79.50 206 SER A CA 1
ATOM 1624 C C . SER A 1 206 ? 0.490 -2.372 -14.246 1.00 79.50 206 SER A C 1
ATOM 1626 O O . SER A 1 206 ? -0.153 -1.328 -14.128 1.00 79.50 206 SER A O 1
ATOM 1628 N N . GLY A 1 207 ? 0.604 -3.015 -15.415 1.00 73.44 207 GLY A N 1
ATOM 1629 C CA . GLY A 1 207 ? 0.064 -2.514 -16.689 1.00 73.44 207 GLY A CA 1
ATOM 1630 C C . GLY A 1 207 ? -1.463 -2.349 -16.700 1.00 73.44 207 GLY A C 1
ATOM 1631 O O . GLY A 1 207 ? -1.988 -1.377 -17.238 1.00 73.44 207 GLY A O 1
ATOM 1632 N N . ARG A 1 208 ? -2.206 -3.216 -15.995 1.00 60.78 208 ARG A N 1
ATOM 1633 C CA . ARG A 1 208 ? -3.664 -3.043 -15.786 1.00 60.78 208 ARG A CA 1
ATOM 1634 C C . ARG A 1 208 ? -4.019 -1.965 -14.754 1.00 60.78 208 ARG A C 1
ATOM 1636 O O . ARG A 1 208 ? -5.187 -1.600 -14.615 1.00 60.78 208 ARG A O 1
ATOM 1643 N N . GLY A 1 209 ? -3.034 -1.438 -14.028 1.00 49.00 209 GLY A N 1
ATOM 1644 C CA . GLY A 1 209 ? -3.203 -0.501 -12.917 1.00 49.00 209 GLY A CA 1
ATOM 1645 C C . GLY A 1 209 ? -3.643 0.913 -13.314 1.00 49.00 209 GLY A C 1
ATOM 1646 O O . GLY A 1 209 ? -4.043 1.683 -12.437 1.00 49.00 209 GLY A O 1
ATOM 1647 N N . GLY A 1 210 ? -3.640 1.265 -14.607 1.00 48.78 210 GLY A N 1
ATOM 1648 C CA . GLY A 1 210 ? -4.185 2.539 -15.102 1.00 48.78 210 GLY A CA 1
ATOM 1649 C C . GLY A 1 210 ? -5.656 2.742 -14.720 1.00 48.78 210 GLY A C 1
ATOM 1650 O O . GLY A 1 210 ? -6.021 3.795 -14.206 1.00 48.78 210 GLY A O 1
ATOM 1651 N N . VAL A 1 211 ? -6.471 1.687 -14.822 1.00 46.22 211 VAL A N 1
ATOM 1652 C CA . VAL A 1 211 ? -7.881 1.665 -14.379 1.00 46.22 211 VAL A CA 1
ATOM 1653 C C . VAL A 1 211 ? -7.990 1.655 -12.842 1.00 46.22 211 VAL A C 1
ATOM 1655 O O . VAL A 1 211 ? -8.983 2.085 -12.258 1.00 46.22 211 VAL A O 1
ATOM 1658 N N . GLN A 1 212 ? -6.937 1.219 -12.144 1.00 47.19 212 GLN A N 1
ATOM 1659 C CA . GLN A 1 212 ? -6.932 1.052 -10.693 1.00 47.19 212 GLN A CA 1
ATOM 1660 C C . GLN A 1 212 ? -6.531 2.317 -9.918 1.00 47.19 212 GLN A C 1
ATOM 1662 O O . GLN A 1 212 ? -6.962 2.462 -8.776 1.00 47.19 212 GLN A O 1
ATOM 1667 N N . ARG A 1 213 ? -5.796 3.267 -10.522 1.00 53.47 213 ARG A N 1
ATOM 1668 C CA . ARG A 1 213 ? -5.630 4.628 -9.964 1.00 53.47 213 ARG A CA 1
ATOM 1669 C C . ARG A 1 213 ? -6.987 5.322 -9.791 1.00 53.47 213 ARG A C 1
ATOM 1671 O O . ARG A 1 213 ? -7.242 5.907 -8.741 1.00 53.47 213 ARG A O 1
ATOM 1678 N N . TRP A 1 214 ? -7.891 5.135 -10.754 1.00 43.56 214 TRP A N 1
ATOM 1679 C CA . TRP A 1 214 ? -9.282 5.591 -10.673 1.00 43.56 214 TRP A CA 1
ATOM 1680 C C . TRP A 1 214 ? -10.103 4.802 -9.649 1.00 43.56 214 TRP A C 1
ATOM 1682 O O . TRP A 1 214 ? -10.864 5.396 -8.893 1.00 43.56 214 TRP A O 1
ATOM 1692 N N . ALA A 1 215 ? -9.898 3.486 -9.534 1.00 46.69 215 ALA A N 1
ATOM 1693 C CA . ALA A 1 215 ? -10.573 2.677 -8.516 1.00 46.69 215 ALA A CA 1
ATOM 1694 C C . ALA A 1 215 ? -10.103 2.980 -7.077 1.00 46.69 215 ALA A C 1
ATOM 1696 O O . ALA A 1 215 ? -10.905 2.904 -6.149 1.00 46.69 215 ALA A O 1
ATOM 1697 N N . LEU A 1 216 ? -8.827 3.329 -6.869 1.00 49.94 216 LEU A N 1
ATOM 1698 C CA . LEU A 1 216 ? -8.276 3.763 -5.576 1.00 49.94 216 LEU A CA 1
ATOM 1699 C C . LEU A 1 216 ? -8.779 5.159 -5.200 1.00 49.94 216 LEU A C 1
ATOM 1701 O O . LEU A 1 216 ? -9.241 5.339 -4.075 1.00 49.94 216 LEU A O 1
ATOM 1705 N N . GLY A 1 217 ? -8.786 6.103 -6.149 1.00 55.03 217 GLY A N 1
ATOM 1706 C CA . GLY A 1 217 ? -9.428 7.408 -5.964 1.00 55.03 217 GLY A CA 1
ATOM 1707 C C . GLY A 1 217 ? -10.920 7.269 -5.644 1.00 55.03 217 GLY A C 1
ATOM 1708 O O . GLY A 1 217 ? -11.396 7.831 -4.662 1.00 55.03 217 GLY A O 1
ATOM 1709 N N . GLY A 1 218 ? -11.635 6.425 -6.393 1.00 50.34 218 GLY A N 1
ATOM 1710 C CA . GLY A 1 218 ? -13.052 6.131 -6.179 1.00 50.34 218 GLY A CA 1
ATOM 1711 C C . GLY A 1 218 ? -13.343 5.390 -4.871 1.00 50.34 218 GLY A C 1
ATOM 1712 O O . GLY A 1 218 ? -14.369 5.639 -4.249 1.00 50.34 218 GLY A O 1
ATOM 1713 N N . SER A 1 219 ? -12.436 4.530 -4.397 1.00 53.41 219 SER A N 1
ATOM 1714 C CA . SER A 1 219 ? -12.578 3.842 -3.103 1.00 53.41 219 SER A CA 1
ATOM 1715 C C . SER A 1 219 ? -12.318 4.779 -1.923 1.00 53.41 219 SER A C 1
ATOM 1717 O O . SER A 1 219 ? -13.028 4.693 -0.925 1.00 53.41 219 SER A O 1
ATOM 1719 N N . CYS A 1 220 ? -11.349 5.696 -2.033 1.00 53.56 220 CYS A N 1
ATOM 1720 C CA . CYS A 1 220 ? -11.164 6.774 -1.057 1.00 53.56 220 CYS A CA 1
ATOM 1721 C C . CYS A 1 220 ? -12.377 7.708 -1.035 1.00 53.56 220 CYS A C 1
ATOM 1723 O O . CYS A 1 220 ? -12.882 8.010 0.042 1.00 53.56 220 CYS A O 1
ATOM 1725 N N . LEU A 1 221 ? -12.891 8.095 -2.207 1.00 54.75 221 LEU A N 1
ATOM 1726 C CA . LEU A 1 221 ? -14.098 8.912 -2.328 1.00 54.75 221 LEU A CA 1
ATOM 1727 C C . LEU A 1 221 ? -15.320 8.198 -1.735 1.00 54.75 221 LEU A C 1
ATOM 1729 O O . LEU A 1 221 ? -16.054 8.783 -0.949 1.00 54.75 221 LEU A O 1
ATOM 1733 N N . GLY A 1 222 ? -15.505 6.912 -2.034 1.00 52.31 222 GLY A N 1
ATOM 1734 C CA . GLY A 1 222 ? -16.599 6.106 -1.497 1.00 52.31 222 GLY A CA 1
ATOM 1735 C C . GLY A 1 222 ? -16.512 5.908 0.017 1.00 52.31 222 GLY A C 1
ATOM 1736 O O . GLY A 1 222 ? -17.535 5.946 0.694 1.00 52.31 222 GLY A O 1
ATOM 1737 N N . LEU A 1 223 ? -15.306 5.752 0.575 1.00 57.09 223 LEU A N 1
ATOM 1738 C CA . LEU A 1 223 ? -15.119 5.642 2.023 1.00 57.09 223 LEU A CA 1
ATOM 1739 C C . LEU A 1 223 ? -15.290 6.998 2.723 1.00 57.09 223 LEU A C 1
ATOM 1741 O O . LEU A 1 223 ? -15.823 7.033 3.824 1.00 57.09 223 LEU A O 1
ATOM 1745 N N . LEU A 1 224 ? -14.932 8.109 2.073 1.00 56.44 224 LEU A N 1
ATOM 1746 C CA . LEU A 1 224 ? -15.234 9.469 2.536 1.00 56.44 224 LEU A CA 1
ATOM 1747 C C . LEU A 1 224 ? -16.736 9.744 2.556 1.00 56.44 224 LEU A C 1
ATOM 1749 O O . LEU A 1 224 ? -17.254 10.226 3.559 1.00 56.44 224 LEU A O 1
ATOM 1753 N N . VAL A 1 225 ? -17.441 9.389 1.482 1.00 57.66 225 VAL A N 1
ATOM 1754 C CA . VAL A 1 225 ? -18.901 9.510 1.404 1.00 57.66 225 VAL A CA 1
ATOM 1755 C C . VAL A 1 225 ? -19.568 8.587 2.426 1.00 57.66 225 VAL A C 1
ATOM 1757 O O . VAL A 1 225 ? -20.511 8.996 3.092 1.00 57.66 225 VAL A O 1
ATOM 1760 N N . GLY A 1 2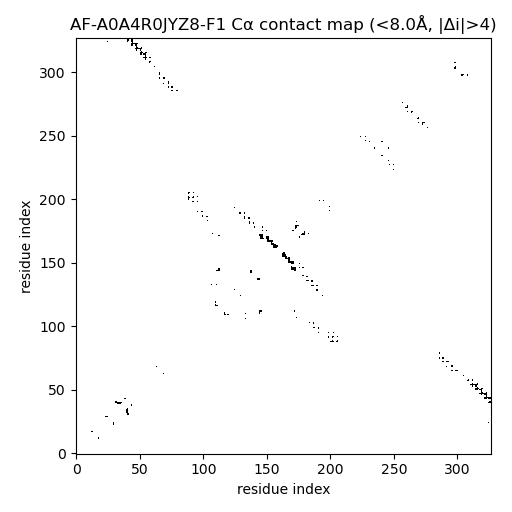26 ? -19.049 7.372 2.616 1.00 60.59 226 GLY A N 1
ATOM 1761 C CA . GLY A 1 226 ? -19.573 6.409 3.583 1.00 60.59 226 GLY A CA 1
ATOM 1762 C C . GLY A 1 226 ? -19.343 6.817 5.040 1.00 60.59 226 GLY A C 1
ATOM 1763 O O . GLY A 1 226 ? -20.275 6.775 5.835 1.00 60.59 226 GLY A O 1
ATOM 1764 N N . VAL A 1 227 ? -18.130 7.247 5.399 1.00 60.88 227 VAL A N 1
ATOM 1765 C CA . VAL A 1 227 ? -17.793 7.709 6.758 1.00 60.88 227 VAL A CA 1
ATOM 1766 C C . VAL A 1 227 ? -18.464 9.051 7.052 1.00 60.88 22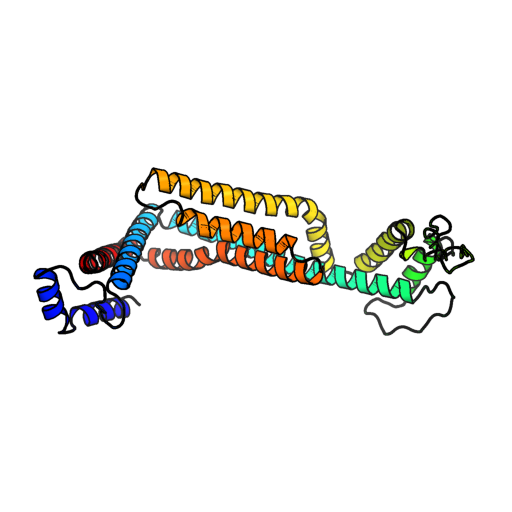7 VAL A C 1
ATOM 1768 O O . VAL A 1 227 ? -19.043 9.212 8.123 1.00 60.88 227 VAL A O 1
ATOM 1771 N N . GLY A 1 228 ? -18.467 9.982 6.094 1.00 55.91 228 GLY A N 1
ATOM 1772 C CA . GLY A 1 228 ? -19.201 11.244 6.200 1.00 55.91 228 GLY A CA 1
ATOM 1773 C C . GLY A 1 228 ? -20.712 11.031 6.317 1.00 55.91 228 GLY A C 1
ATOM 1774 O O . GLY A 1 228 ? -21.355 11.647 7.163 1.00 55.91 228 GLY A O 1
ATOM 1775 N N . GLY A 1 229 ? -21.273 10.100 5.541 1.00 54.22 229 GLY A N 1
ATOM 1776 C CA . GLY A 1 229 ? -22.682 9.708 5.600 1.00 54.22 229 GLY A CA 1
ATOM 1777 C C . GLY A 1 229 ? -23.055 9.026 6.916 1.00 54.22 229 GLY A C 1
ATOM 1778 O O . GLY A 1 229 ? -24.042 9.400 7.542 1.00 54.22 229 GLY A O 1
ATOM 1779 N N . ALA A 1 230 ? -22.236 8.087 7.397 1.00 58.47 230 ALA A N 1
ATOM 1780 C CA . ALA A 1 230 ? -22.434 7.438 8.692 1.00 58.47 230 ALA A CA 1
ATOM 1781 C C . ALA A 1 230 ? -22.340 8.438 9.855 1.00 58.47 230 ALA A C 1
ATOM 1783 O O . ALA A 1 230 ? -23.130 8.359 10.792 1.00 58.47 230 ALA A O 1
ATOM 1784 N N . MET A 1 231 ? -21.433 9.418 9.780 1.00 55.34 231 MET A N 1
ATOM 1785 C CA . MET A 1 231 ? -21.355 10.497 10.768 1.00 55.34 231 MET A CA 1
ATOM 1786 C C . MET A 1 231 ? -22.531 11.480 10.683 1.00 55.34 231 MET A C 1
ATOM 1788 O O . MET A 1 231 ? -22.986 11.954 11.722 1.00 55.34 231 MET A O 1
ATOM 1792 N N . LEU A 1 232 ? -23.078 11.749 9.492 1.00 51.12 232 LEU A N 1
A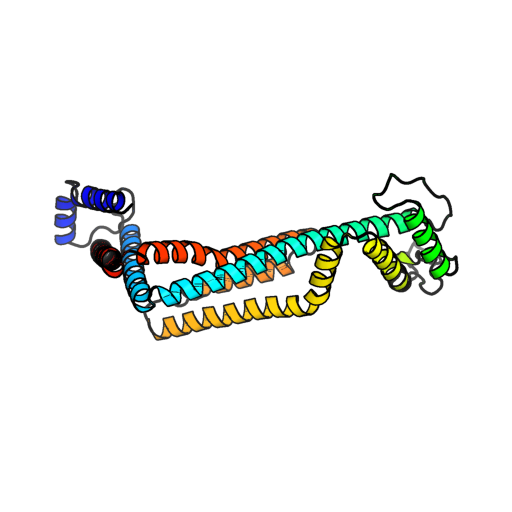TOM 1793 C CA . LEU A 1 232 ? -24.319 12.521 9.323 1.00 51.12 232 LEU A CA 1
ATOM 1794 C C . LEU A 1 232 ? -25.532 11.798 9.923 1.00 51.12 232 LEU A C 1
ATOM 1796 O O . LEU A 1 232 ? -26.344 12.427 10.598 1.00 51.12 232 LEU A O 1
ATOM 1800 N N . ILE A 1 233 ? -25.631 10.482 9.730 1.00 58.50 233 ILE A N 1
ATOM 1801 C CA . ILE A 1 233 ? -26.670 9.644 10.345 1.00 58.50 233 ILE A CA 1
ATOM 1802 C C . ILE A 1 233 ? -26.508 9.637 11.872 1.00 58.50 233 ILE A C 1
ATOM 1804 O O . ILE A 1 233 ? -27.482 9.819 12.598 1.00 58.50 233 ILE A O 1
ATOM 1808 N N . LEU A 1 234 ? -25.274 9.515 12.374 1.00 53.75 234 LEU A N 1
ATOM 1809 C CA . LEU A 1 234 ? -24.981 9.562 13.808 1.00 53.75 234 LEU A CA 1
ATOM 1810 C C . LEU A 1 234 ? -25.311 10.933 14.429 1.00 53.75 234 LEU A C 1
ATOM 1812 O O . LEU A 1 234 ? -25.814 10.979 15.545 1.00 53.75 234 LEU A O 1
ATOM 1816 N N . LYS A 1 235 ? -25.105 12.038 13.695 1.00 54.62 235 LYS A N 1
ATOM 1817 C CA . LYS A 1 235 ? -25.549 13.395 14.071 1.00 54.62 235 LYS A CA 1
ATOM 1818 C C . LYS A 1 235 ? -27.074 13.490 14.161 1.00 54.62 235 LYS A C 1
ATOM 1820 O O . LYS A 1 235 ? -27.588 14.126 15.074 1.00 54.62 235 LYS A O 1
ATOM 1825 N N . PHE A 1 236 ? -27.788 12.881 13.215 1.00 56.00 236 PHE A N 1
ATOM 1826 C CA . PHE A 1 236 ? -29.253 12.861 13.221 1.00 56.00 236 PHE A CA 1
ATOM 1827 C C . PHE A 1 236 ? -29.804 12.072 14.419 1.00 56.00 236 PHE A C 1
ATOM 1829 O O . PHE A 1 236 ? -30.843 12.423 14.967 1.00 56.00 236 PHE A O 1
ATOM 1836 N N . LEU A 1 237 ? -29.079 11.037 14.853 1.00 57.72 237 LEU A N 1
ATOM 1837 C CA . LEU A 1 237 ? -29.434 10.193 15.997 1.00 57.72 237 LEU A CA 1
ATOM 1838 C C . LEU A 1 237 ? -28.966 10.748 17.355 1.00 57.72 237 LEU A C 1
ATOM 1840 O O . LEU A 1 237 ? -29.574 10.425 18.371 1.00 57.72 237 LEU A O 1
ATOM 1844 N N . MET A 1 238 ? -27.906 11.565 17.402 1.00 56.81 238 MET A N 1
ATOM 1845 C CA . MET A 1 238 ? -27.342 12.122 18.640 1.00 56.81 238 MET A CA 1
ATOM 1846 C C . MET A 1 238 ? -27.105 13.642 18.521 1.00 56.81 238 MET A C 1
ATOM 1848 O O . MET A 1 238 ? -26.020 14.066 18.112 1.00 56.81 238 MET A O 1
ATOM 1852 N N . PRO A 1 239 ? -28.075 14.490 18.921 1.00 53.81 239 PRO A N 1
ATOM 1853 C CA . PRO A 1 239 ? -28.036 15.945 18.709 1.00 53.81 239 PRO A CA 1
ATOM 1854 C C . PRO A 1 239 ? -27.008 16.712 19.566 1.00 53.81 239 PRO A C 1
ATOM 1856 O O . PRO A 1 239 ? -26.917 17.931 19.467 1.00 53.81 239 PRO A O 1
ATOM 1859 N N . VAL A 1 240 ? -26.225 16.024 20.403 1.00 63.91 240 VAL A N 1
ATOM 1860 C CA . VAL A 1 240 ? -25.379 16.645 21.443 1.00 63.91 240 VAL A CA 1
ATOM 1861 C C . VAL A 1 240 ? -23.909 16.797 21.017 1.00 63.91 240 VAL A C 1
ATOM 1863 O O . VAL A 1 240 ? -23.118 17.400 21.735 1.00 63.91 240 VAL A O 1
ATOM 1866 N N . VAL A 1 241 ? -23.500 16.284 19.848 1.00 51.56 241 VAL A N 1
ATOM 1867 C CA . VAL A 1 241 ? -22.098 16.389 19.397 1.00 51.56 241 VAL A CA 1
ATOM 1868 C C . VAL A 1 241 ? -21.892 17.685 18.596 1.00 51.56 241 VAL A C 1
ATOM 1870 O O . VAL A 1 241 ? -22.430 17.806 17.492 1.00 51.56 241 VAL A O 1
ATOM 1873 N N . PRO A 1 242 ? -21.105 18.660 19.092 1.00 52.72 242 PRO A N 1
ATOM 1874 C CA . PRO A 1 242 ? -20.877 19.910 18.379 1.00 52.72 242 PRO A CA 1
ATOM 1875 C C . PRO A 1 242 ? -20.126 19.671 17.056 1.00 52.72 242 PRO A C 1
ATOM 1877 O O . PRO A 1 242 ? -19.069 19.037 16.999 1.00 52.72 242 PRO A O 1
ATOM 1880 N N . PHE A 1 243 ? -20.692 20.241 15.989 1.00 44.47 243 PHE A N 1
ATOM 1881 C CA . PHE A 1 243 ? -20.314 20.125 14.574 1.00 44.47 243 PHE A CA 1
ATOM 1882 C C . PHE A 1 243 ? -18.801 20.175 14.243 1.00 44.47 243 PHE A C 1
ATOM 1884 O O . PHE A 1 243 ? -18.373 19.377 13.404 1.00 44.47 243 PHE A O 1
ATOM 1891 N N . PRO A 1 244 ? -17.955 21.026 14.867 1.00 52.56 244 PRO A N 1
ATOM 1892 C CA . PRO A 1 244 ? -16.552 21.123 14.470 1.00 52.56 244 PRO A CA 1
ATOM 1893 C C . PRO A 1 244 ? -15.677 19.942 14.901 1.00 52.56 244 PRO A C 1
ATOM 1895 O O . PRO A 1 244 ? -14.613 19.796 14.318 1.00 52.56 244 PRO A O 1
ATOM 1898 N N . LEU A 1 245 ? -16.077 19.087 15.855 1.00 49.59 245 LEU A N 1
ATOM 1899 C CA . LEU A 1 245 ? -15.208 18.017 16.389 1.00 49.59 245 LEU A CA 1
ATOM 1900 C C . LEU A 1 245 ? -15.310 16.674 15.647 1.00 49.59 245 LEU A C 1
ATOM 1902 O O . LEU A 1 245 ? -14.357 15.900 15.648 1.00 49.59 245 LEU A O 1
ATOM 1906 N N . ALA A 1 246 ? -16.439 16.389 14.995 1.00 49.16 246 ALA A N 1
ATOM 1907 C CA . ALA A 1 246 ? -16.629 15.129 14.267 1.00 49.16 246 ALA A CA 1
ATOM 1908 C C . ALA A 1 246 ? -16.079 15.187 12.829 1.00 49.16 246 ALA A C 1
ATOM 1910 O O . ALA A 1 246 ? -15.577 14.198 12.302 1.00 49.16 246 ALA A O 1
ATOM 1911 N N . VAL A 1 247 ? -16.143 16.361 12.197 1.00 49.41 247 VAL A N 1
ATOM 1912 C CA . VAL A 1 247 ? -15.822 16.537 10.772 1.00 49.41 247 VAL A CA 1
ATOM 1913 C C . VAL A 1 247 ? -14.351 16.927 10.552 1.00 49.41 247 VAL A C 1
ATOM 1915 O O . VAL A 1 247 ? -13.769 16.594 9.519 1.00 49.41 247 VAL A O 1
ATOM 1918 N N . THR A 1 248 ? -13.707 17.562 11.538 1.00 53.75 248 THR A N 1
ATOM 1919 C CA . THR A 1 248 ? -12.302 17.999 11.460 1.00 53.75 248 THR A CA 1
ATOM 1920 C C . THR A 1 248 ? -11.301 16.881 11.187 1.00 53.75 248 THR A C 1
ATOM 1922 O O . THR A 1 248 ? -10.502 17.080 10.281 1.00 53.75 248 THR A O 1
ATOM 1925 N N . PRO A 1 249 ? -11.292 15.716 11.867 1.00 55.75 249 PRO A N 1
ATOM 1926 C CA . PRO A 1 249 ? -10.265 14.704 11.610 1.00 55.75 249 PRO A CA 1
ATOM 1927 C C . PRO A 1 249 ? -10.412 14.064 10.224 1.00 55.75 249 PRO A C 1
ATOM 1929 O O . PRO A 1 249 ? -9.411 13.793 9.565 1.00 55.75 249 PRO A O 1
ATOM 1932 N N . ALA A 1 250 ? -11.646 13.884 9.740 1.00 56.59 250 ALA A N 1
ATOM 1933 C CA . ALA A 1 250 ? -11.904 13.360 8.400 1.00 56.59 250 ALA A CA 1
ATOM 1934 C C . ALA A 1 250 ? -11.507 14.368 7.305 1.00 56.59 250 ALA A C 1
ATOM 1936 O O . ALA A 1 250 ? -10.855 13.987 6.332 1.00 56.59 250 ALA A O 1
ATOM 1937 N N . LEU A 1 251 ? -11.828 15.657 7.487 1.00 57.91 251 LEU A N 1
ATOM 1938 C CA . LEU A 1 251 ? -11.405 16.723 6.573 1.00 57.91 251 LEU A CA 1
ATOM 1939 C C . LEU A 1 251 ? -9.896 16.996 6.643 1.00 57.91 251 LEU A C 1
ATOM 1941 O O . LEU A 1 251 ? -9.300 17.240 5.603 1.00 57.91 251 LEU A O 1
ATOM 1945 N N . LEU A 1 252 ? -9.256 16.908 7.813 1.00 60.22 252 LEU A N 1
ATOM 1946 C CA . LEU A 1 252 ? -7.801 17.054 7.970 1.00 60.22 252 LEU A CA 1
ATOM 1947 C C . LEU A 1 252 ? -7.045 15.897 7.322 1.00 60.22 252 LEU A C 1
ATOM 1949 O O . LEU A 1 252 ? -6.038 16.132 6.661 1.00 60.22 252 LEU A O 1
ATOM 1953 N N . LEU A 1 253 ? -7.528 14.658 7.449 1.00 61.28 253 LEU A N 1
ATOM 1954 C CA . LEU A 1 253 ? -6.959 13.509 6.733 1.00 61.28 253 LEU A CA 1
ATOM 1955 C C . LEU A 1 253 ? -7.146 13.643 5.212 1.00 61.28 253 LEU A C 1
ATOM 1957 O O . LEU A 1 253 ? -6.246 13.298 4.448 1.00 61.28 253 LEU A O 1
ATOM 1961 N N . PHE A 1 254 ? -8.280 14.197 4.769 1.00 61.28 254 PHE A N 1
ATOM 1962 C CA . PHE A 1 254 ? -8.552 14.467 3.356 1.00 61.28 254 PHE A CA 1
ATOM 1963 C C . PHE A 1 254 ? -7.658 15.573 2.779 1.00 61.28 254 PHE A C 1
ATOM 1965 O O . PHE A 1 254 ? -7.031 15.372 1.738 1.00 61.28 254 PHE A O 1
ATOM 1972 N N . TRP A 1 255 ? -7.565 16.716 3.463 1.00 57.25 255 TRP A N 1
ATOM 1973 C CA . TRP A 1 255 ? -6.763 17.864 3.040 1.00 57.25 255 TRP A CA 1
ATOM 1974 C C . TRP A 1 255 ? -5.266 17.596 3.159 1.00 57.25 255 TRP A C 1
ATOM 1976 O O . TRP A 1 255 ? -4.527 17.961 2.255 1.00 57.25 255 TRP A O 1
ATOM 1986 N N . SER A 1 256 ? -4.803 16.900 4.202 1.00 59.91 256 SER A N 1
ATOM 1987 C CA . SER A 1 256 ? -3.387 16.521 4.308 1.00 59.91 256 SER A CA 1
ATOM 1988 C C . SER A 1 256 ? -2.990 15.511 3.232 1.00 59.91 256 SER A C 1
ATOM 1990 O O . SER A 1 256 ? -1.947 15.681 2.614 1.00 59.91 256 SER A O 1
ATOM 1992 N N . GLY A 1 257 ? -3.831 14.519 2.920 1.00 59.03 257 GLY A N 1
ATOM 1993 C CA . GLY A 1 257 ? -3.547 13.553 1.855 1.00 59.03 257 GLY A CA 1
ATOM 1994 C C . GLY A 1 257 ? -3.515 14.176 0.454 1.00 59.03 257 GLY A C 1
ATOM 1995 O O . GLY A 1 257 ? -2.641 13.847 -0.348 1.00 59.03 257 GLY A O 1
ATOM 1996 N N . SER A 1 258 ? -4.440 15.095 0.159 1.00 58.75 258 SER A N 1
ATOM 1997 C CA . SER A 1 258 ? -4.520 15.762 -1.149 1.00 58.75 258 SER A CA 1
ATOM 1998 C C . SER A 1 258 ? -3.502 16.899 -1.307 1.00 58.75 258 SER A C 1
ATOM 2000 O O . SER A 1 258 ? -2.862 16.983 -2.355 1.00 58.75 258 SER A O 1
ATOM 2002 N N . ALA A 1 259 ? -3.245 17.694 -0.262 1.00 53.94 259 ALA A N 1
ATOM 2003 C CA . ALA A 1 259 ? -2.182 18.701 -0.267 1.00 53.94 259 ALA A CA 1
ATOM 2004 C C . ALA A 1 259 ? -0.786 18.061 -0.350 1.00 53.94 259 ALA A C 1
ATOM 2006 O O . ALA A 1 259 ? 0.055 18.531 -1.109 1.00 53.94 259 ALA A O 1
ATOM 2007 N N . PHE A 1 260 ? -0.541 16.943 0.341 1.00 50.66 260 PHE A N 1
ATOM 2008 C CA . PHE A 1 260 ? 0.753 16.250 0.288 1.00 50.66 260 PHE A CA 1
ATOM 2009 C C . PHE A 1 260 ? 1.034 15.615 -1.086 1.00 50.66 260 PHE A C 1
ATOM 2011 O O . PHE A 1 260 ? 2.174 15.602 -1.551 1.00 50.66 260 PHE A O 1
ATOM 2018 N N . ALA A 1 261 ? -0.009 15.155 -1.784 1.00 53.62 261 ALA A N 1
ATOM 2019 C CA . ALA A 1 261 ? 0.103 14.675 -3.161 1.00 53.62 261 ALA A CA 1
ATOM 2020 C C . ALA A 1 261 ? 0.323 15.808 -4.187 1.00 53.62 261 ALA A C 1
ATOM 2022 O O . ALA A 1 261 ? 0.944 15.566 -5.221 1.00 53.62 261 ALA A O 1
ATOM 2023 N N . MET A 1 262 ? -0.163 17.027 -3.913 1.00 52.97 262 MET A N 1
ATOM 2024 C CA . MET A 1 262 ? 0.029 18.197 -4.783 1.00 52.97 262 MET A CA 1
ATOM 2025 C C . MET A 1 262 ? 1.352 18.945 -4.547 1.00 52.97 262 MET A C 1
ATOM 2027 O O . MET A 1 262 ? 1.903 19.483 -5.502 1.00 52.97 262 MET A O 1
ATOM 2031 N N . ILE A 1 263 ? 1.875 18.978 -3.316 1.00 49.19 263 ILE A N 1
ATOM 2032 C CA . ILE A 1 263 ? 3.042 19.805 -2.940 1.00 49.19 263 ILE A CA 1
ATOM 2033 C C . ILE A 1 263 ? 4.387 19.178 -3.341 1.00 49.19 263 ILE A C 1
ATOM 2035 O O . ILE A 1 263 ? 5.381 19.884 -3.485 1.00 49.19 263 ILE A O 1
ATOM 2039 N N . THR A 1 264 ? 4.448 17.870 -3.583 1.00 48.62 264 THR A N 1
ATOM 2040 C CA . THR A 1 264 ? 5.708 17.221 -3.968 1.00 48.62 264 THR A CA 1
ATOM 2041 C C . THR A 1 264 ? 5.917 17.350 -5.483 1.00 48.62 264 THR A C 1
ATOM 2043 O O . THR A 1 264 ? 5.341 16.611 -6.282 1.00 48.62 264 THR A O 1
ATOM 2046 N N . SER A 1 265 ? 6.693 18.348 -5.917 1.00 51.19 265 SER A N 1
ATOM 2047 C CA . SER A 1 265 ? 7.098 18.530 -7.324 1.00 51.19 265 SER A CA 1
ATOM 2048 C C . SER A 1 265 ? 8.167 17.522 -7.755 1.00 51.19 265 SER A C 1
ATOM 2050 O O . SER A 1 265 ? 8.263 17.196 -8.937 1.00 51.19 265 SER A O 1
ATOM 2052 N N . GLU A 1 266 ? 8.924 16.981 -6.798 1.00 58.03 266 GLU A N 1
ATOM 2053 C CA . GLU A 1 266 ? 9.974 16.000 -7.047 1.00 58.03 266 GLU A CA 1
ATOM 2054 C C . GLU A 1 266 ? 9.423 14.564 -7.136 1.00 58.03 266 GLU A C 1
ATOM 2056 O O . GLU A 1 266 ? 8.652 14.122 -6.271 1.00 58.03 266 GLU A O 1
ATOM 2061 N N . PRO A 1 267 ? 9.822 13.799 -8.170 1.00 60.62 267 PRO A N 1
ATOM 2062 C CA . PRO A 1 267 ? 9.317 12.451 -8.419 1.00 60.62 267 PRO A CA 1
ATOM 2063 C C . PRO A 1 267 ? 9.626 11.471 -7.275 1.00 60.62 267 PRO A C 1
ATOM 2065 O O . PRO A 1 267 ? 8.819 10.573 -7.016 1.00 60.62 267 PRO A O 1
ATOM 2068 N N . ASP A 1 268 ? 10.727 11.663 -6.544 1.00 58.78 268 ASP A N 1
ATOM 2069 C CA . ASP A 1 268 ? 11.110 10.790 -5.429 1.00 58.78 268 ASP A CA 1
ATOM 2070 C C . ASP A 1 268 ? 10.290 11.050 -4.159 1.00 58.78 268 ASP A C 1
ATOM 2072 O O . ASP A 1 268 ? 9.872 10.100 -3.487 1.00 58.78 268 ASP A O 1
ATOM 2076 N N . GLN A 1 269 ? 9.933 12.308 -3.876 1.00 59.88 269 GLN A N 1
ATOM 2077 C CA . GLN A 1 269 ? 9.024 12.635 -2.771 1.00 59.88 269 GLN A CA 1
ATOM 2078 C C . GLN A 1 269 ? 7.587 12.154 -3.030 1.00 59.88 269 GLN A C 1
ATOM 2080 O O . GLN A 1 269 ? 6.896 11.728 -2.104 1.00 59.88 269 GLN A O 1
ATOM 2085 N N . ARG A 1 270 ? 7.136 12.121 -4.292 1.00 61.34 270 ARG A N 1
ATOM 2086 C CA . ARG A 1 270 ? 5.830 11.528 -4.644 1.00 61.34 270 ARG A CA 1
ATOM 2087 C C . ARG A 1 270 ? 5.763 10.039 -4.317 1.00 61.34 270 ARG A C 1
ATOM 2089 O O . ARG A 1 270 ? 4.723 9.549 -3.871 1.00 61.34 270 ARG A O 1
ATOM 2096 N N . ARG A 1 271 ? 6.861 9.304 -4.529 1.00 62.22 271 ARG A N 1
ATOM 2097 C CA . ARG A 1 271 ? 6.934 7.865 -4.231 1.00 62.22 271 ARG A CA 1
ATOM 2098 C C . ARG A 1 271 ? 6.832 7.608 -2.731 1.00 62.22 271 ARG A C 1
ATOM 2100 O O . ARG A 1 271 ? 6.027 6.771 -2.321 1.00 62.22 271 ARG A O 1
ATOM 2107 N N . SER A 1 272 ? 7.585 8.340 -1.910 1.00 60.31 272 SER A N 1
ATOM 2108 C CA . SER A 1 272 ? 7.525 8.193 -0.449 1.00 60.31 272 SER A CA 1
ATOM 2109 C C . SER A 1 272 ? 6.151 8.584 0.105 1.00 60.31 272 SER A C 1
ATOM 2111 O O . SER A 1 272 ? 5.602 7.864 0.943 1.00 60.31 272 SER A O 1
ATOM 2113 N N . ALA A 1 273 ? 5.533 9.633 -0.444 1.00 57.88 273 ALA A N 1
ATOM 2114 C CA . ALA A 1 273 ? 4.187 10.058 -0.082 1.00 57.88 273 ALA A CA 1
ATOM 2115 C C . ALA A 1 273 ? 3.107 9.021 -0.404 1.00 57.88 273 ALA A C 1
ATOM 2117 O O . ALA A 1 273 ? 2.279 8.688 0.448 1.00 57.88 273 ALA A O 1
ATOM 2118 N N . ALA A 1 274 ? 3.144 8.449 -1.607 1.00 63.22 274 ALA A N 1
ATOM 2119 C CA . ALA A 1 274 ? 2.223 7.389 -2.000 1.00 63.22 274 ALA A CA 1
ATOM 2120 C C . ALA A 1 274 ? 2.394 6.132 -1.131 1.00 63.22 274 ALA A C 1
ATOM 2122 O O . ALA A 1 274 ? 1.407 5.487 -0.768 1.00 63.22 274 ALA A O 1
ATOM 2123 N N . ILE A 1 275 ? 3.635 5.794 -0.763 1.00 65.50 275 ILE A N 1
ATOM 2124 C CA . ILE A 1 275 ? 3.935 4.688 0.152 1.00 65.50 275 ILE A CA 1
ATOM 2125 C C . ILE A 1 275 ? 3.350 4.966 1.541 1.00 65.50 275 ILE A C 1
ATOM 2127 O O . ILE A 1 275 ? 2.664 4.100 2.082 1.00 65.50 275 ILE A O 1
ATOM 2131 N N . ALA A 1 276 ? 3.559 6.161 2.098 1.00 61.16 276 ALA A N 1
ATOM 2132 C CA . ALA A 1 276 ? 3.015 6.547 3.399 1.00 61.16 276 ALA A CA 1
ATOM 2133 C C . ALA A 1 276 ? 1.477 6.499 3.417 1.00 61.16 276 ALA A C 1
ATOM 2135 O O . ALA A 1 276 ? 0.889 5.925 4.333 1.00 61.16 276 ALA A O 1
ATOM 2136 N N . LEU A 1 277 ? 0.821 7.008 2.368 1.00 64.31 277 LEU A N 1
ATOM 2137 C CA . LEU A 1 277 ? -0.636 6.965 2.233 1.00 64.31 277 LEU A CA 1
ATOM 2138 C C . LEU A 1 277 ? -1.158 5.523 2.109 1.00 64.31 277 LEU A C 1
ATOM 2140 O O . LEU A 1 277 ? -2.153 5.165 2.741 1.00 64.31 277 LEU A O 1
ATOM 2144 N N . MET A 1 278 ? -0.466 4.664 1.348 1.00 64.81 278 MET A N 1
ATOM 2145 C CA . MET A 1 278 ? -0.786 3.233 1.267 1.00 64.81 278 MET A CA 1
ATOM 2146 C C . MET A 1 278 ? -0.639 2.531 2.619 1.00 64.81 278 MET A C 1
ATOM 2148 O O . MET A 1 278 ? -1.479 1.697 2.958 1.00 64.81 278 MET A O 1
ATOM 2152 N N . TRP A 1 279 ? 0.396 2.858 3.397 1.00 67.12 279 TRP A N 1
ATOM 2153 C CA . TRP A 1 279 ? 0.583 2.312 4.741 1.00 67.12 279 TRP A CA 1
ATOM 2154 C C . TRP A 1 279 ? -0.496 2.781 5.706 1.00 67.12 279 TRP A C 1
ATOM 2156 O O . TRP A 1 279 ? -1.055 1.950 6.418 1.00 67.12 279 TRP A O 1
ATOM 2166 N N . LEU A 1 280 ? -0.835 4.071 5.698 1.00 61.81 280 LEU A N 1
ATOM 2167 C CA . LEU A 1 280 ? -1.911 4.622 6.518 1.00 61.81 280 LEU A CA 1
ATOM 2168 C C . LEU A 1 280 ? -3.250 3.955 6.176 1.00 61.81 280 LEU A C 1
ATOM 2170 O O . LEU A 1 280 ? -3.987 3.539 7.066 1.00 61.81 280 LEU A O 1
ATOM 2174 N N . TRP A 1 281 ? -3.533 3.762 4.888 1.00 65.81 281 TRP A N 1
ATOM 2175 C CA . TRP A 1 281 ? -4.719 3.045 4.429 1.00 65.81 281 TRP A CA 1
ATOM 2176 C C . TRP A 1 281 ? -4.733 1.579 4.869 1.00 65.81 281 TRP A C 1
ATOM 2178 O O . TRP A 1 281 ? -5.742 1.088 5.378 1.00 65.81 281 TRP A O 1
ATOM 2188 N N . ALA A 1 282 ? -3.610 0.874 4.707 1.00 63.91 282 ALA A N 1
ATOM 2189 C CA . ALA A 1 282 ? -3.465 -0.498 5.176 1.00 63.91 282 ALA A CA 1
ATOM 2190 C C . ALA A 1 282 ? -3.665 -0.582 6.696 1.00 63.91 282 ALA A C 1
ATOM 2192 O O . ALA A 1 282 ? -4.344 -1.491 7.170 1.00 63.91 282 ALA A O 1
ATOM 2193 N N . LEU A 1 283 ? -3.143 0.384 7.456 1.00 62.12 283 LEU A N 1
ATOM 2194 C CA . LEU A 1 283 ? -3.353 0.491 8.894 1.00 62.12 283 LEU A CA 1
ATOM 2195 C C . LEU A 1 283 ? -4.846 0.657 9.202 1.00 62.12 283 LEU A C 1
ATOM 2197 O O . LEU A 1 283 ? -5.405 -0.173 9.905 1.00 62.12 283 LEU A O 1
ATOM 2201 N N . VAL A 1 284 ? -5.528 1.642 8.615 1.00 64.56 284 VAL A N 1
ATOM 2202 C CA . VAL A 1 284 ? -6.961 1.897 8.854 1.00 64.56 284 VAL A CA 1
ATOM 2203 C C . VAL A 1 284 ? -7.831 0.685 8.497 1.00 64.56 284 VAL A C 1
ATOM 2205 O O . VAL A 1 284 ? -8.747 0.343 9.243 1.00 64.56 284 VAL A O 1
ATOM 2208 N N . GLN A 1 285 ? -7.539 -0.017 7.398 1.00 63.59 285 GLN A N 1
ATOM 2209 C CA . GLN A 1 285 ? -8.309 -1.202 7.004 1.00 63.59 285 GLN A CA 1
ATOM 2210 C C . GLN A 1 285 ? -8.027 -2.444 7.856 1.00 63.59 285 GLN A C 1
ATOM 2212 O O . GLN A 1 285 ? -8.898 -3.309 7.988 1.00 63.59 285 GLN A O 1
ATOM 2217 N N . HIS A 1 286 ? -6.809 -2.591 8.380 1.00 61.59 286 HIS A N 1
ATOM 2218 C CA . HIS A 1 286 ? -6.370 -3.841 9.003 1.00 61.59 286 HIS A CA 1
ATOM 2219 C C . HIS A 1 286 ? -6.247 -3.772 10.523 1.00 61.59 286 HIS A C 1
ATOM 2221 O O . HIS A 1 286 ? -6.395 -4.808 11.171 1.00 61.59 286 HIS A O 1
ATOM 2227 N N . LEU A 1 287 ? -6.061 -2.585 11.101 1.00 64.88 287 LEU A N 1
ATOM 2228 C CA . LEU A 1 287 ? -6.063 -2.372 12.546 1.00 64.88 287 LEU A CA 1
ATOM 2229 C C . LEU A 1 287 ? -7.352 -2.901 13.201 1.00 64.88 287 LEU A C 1
ATOM 2231 O O . LEU A 1 287 ? -7.216 -3.585 14.210 1.00 64.88 287 LEU A O 1
ATOM 2235 N N . PRO A 1 288 ? -8.566 -2.750 12.619 1.00 62.28 288 PRO A N 1
ATOM 2236 C CA . PRO A 1 288 ? -9.793 -3.324 13.184 1.00 62.28 288 PRO A CA 1
ATOM 2237 C C . PRO A 1 288 ? -9.863 -4.861 13.141 1.00 62.28 288 PRO A C 1
ATOM 2239 O O . PRO A 1 288 ? -10.662 -5.465 13.854 1.00 62.28 288 PRO A O 1
ATOM 2242 N N . VAL A 1 289 ? -9.032 -5.534 12.333 1.00 66.19 289 VAL A N 1
ATOM 2243 C CA . VAL A 1 289 ? -9.034 -7.007 12.225 1.00 66.19 289 VAL A CA 1
ATOM 2244 C C . VAL A 1 289 ? -8.415 -7.662 13.464 1.00 66.19 289 VAL A C 1
ATOM 2246 O O . VAL A 1 289 ? -8.838 -8.750 13.854 1.00 66.19 289 VAL A O 1
ATOM 2249 N N . LEU A 1 290 ? -7.428 -7.018 14.093 1.00 67.69 290 LEU A N 1
ATOM 2250 C CA . LEU A 1 290 ? -6.793 -7.509 15.321 1.00 67.69 290 LEU A CA 1
ATOM 2251 C C . LEU A 1 290 ? -7.768 -7.586 16.513 1.00 67.69 290 LEU A C 1
ATOM 2253 O O . LEU A 1 290 ? -7.915 -8.684 17.058 1.00 67.69 290 LEU A O 1
ATOM 2257 N N . PRO A 1 291 ? -8.489 -6.509 16.894 1.00 61.00 291 PRO A N 1
ATOM 2258 C CA . PRO A 1 291 ? -9.483 -6.579 17.954 1.00 61.00 291 PRO A CA 1
ATOM 2259 C C . PRO A 1 291 ? -10.639 -7.501 17.568 1.00 61.00 291 PRO A C 1
ATOM 2261 O O . PRO A 1 291 ? -11.080 -8.263 18.417 1.00 61.00 291 PRO A O 1
ATOM 2264 N N . ALA A 1 292 ? -11.067 -7.546 16.297 1.00 63.78 292 ALA A N 1
ATOM 2265 C CA . ALA A 1 292 ? -12.100 -8.490 15.863 1.00 63.78 292 ALA A CA 1
ATOM 2266 C C . ALA A 1 292 ? -11.701 -9.954 16.122 1.00 63.78 292 ALA A C 1
ATOM 2268 O O . ALA A 1 292 ? -12.513 -10.722 16.624 1.00 63.78 292 ALA A O 1
ATOM 2269 N N . ARG A 1 293 ? -10.444 -10.342 15.854 1.00 70.75 293 ARG A N 1
ATOM 2270 C CA . ARG A 1 293 ? -9.945 -11.694 16.175 1.00 70.75 293 ARG A CA 1
ATOM 2271 C C . ARG A 1 293 ? -9.940 -11.971 17.671 1.00 70.75 293 ARG A C 1
ATOM 2273 O O . ARG A 1 293 ? -10.355 -13.046 18.097 1.00 70.75 293 ARG A O 1
ATOM 2280 N N . PHE A 1 294 ? -9.467 -11.006 18.451 1.00 72.44 294 PHE A N 1
ATOM 2281 C CA . PHE A 1 294 ? -9.445 -11.117 19.903 1.00 72.44 294 PHE A CA 1
ATOM 2282 C C . PHE A 1 294 ? -10.863 -11.285 20.471 1.00 72.44 294 PHE A C 1
ATOM 2284 O O . PHE A 1 294 ? -11.100 -12.189 21.267 1.00 72.44 294 PHE A O 1
ATOM 2291 N N . ILE A 1 295 ? -11.820 -10.494 19.977 1.00 67.69 295 ILE A N 1
ATOM 2292 C CA . ILE A 1 295 ? -13.242 -10.591 20.324 1.00 67.69 295 ILE A CA 1
ATOM 2293 C C . ILE A 1 295 ? -13.800 -11.955 19.912 1.00 67.69 295 ILE A C 1
ATOM 2295 O O . ILE A 1 295 ? -14.412 -12.620 20.737 1.00 67.69 295 ILE A O 1
ATOM 2299 N N . THR A 1 296 ? -13.535 -12.433 18.689 1.00 69.38 296 THR A N 1
ATOM 2300 C CA . THR A 1 296 ? -14.009 -13.763 18.270 1.00 69.38 296 THR A CA 1
ATOM 2301 C C . THR A 1 296 ? -13.446 -14.881 19.137 1.00 69.38 296 THR A C 1
ATOM 2303 O O . THR A 1 296 ? -14.173 -15.815 19.437 1.00 69.38 296 THR A O 1
ATOM 2306 N N . HIS A 1 297 ? -12.187 -14.784 19.580 1.00 76.44 297 HIS A N 1
ATOM 2307 C CA . HIS A 1 297 ? -11.587 -15.780 20.467 1.00 76.44 297 HIS A CA 1
ATOM 2308 C C . HIS A 1 297 ? -12.212 -15.748 21.868 1.00 76.44 297 HIS A C 1
ATOM 2310 O O . HIS A 1 297 ? -12.469 -16.795 22.456 1.00 76.44 297 HIS A O 1
ATOM 2316 N N . LEU A 1 298 ? -12.517 -14.553 22.388 1.00 69.31 298 LEU A N 1
ATOM 2317 C CA . LEU A 1 298 ? -13.295 -14.399 23.620 1.00 69.31 298 LEU A CA 1
ATOM 2318 C C . LEU A 1 298 ? -14.709 -14.982 23.482 1.00 69.31 298 LEU A C 1
ATOM 2320 O O . LEU A 1 298 ? -15.212 -15.581 24.433 1.00 69.31 298 LEU A O 1
ATOM 2324 N N . MET A 1 299 ? -15.315 -14.843 22.300 1.00 67.69 299 MET A N 1
ATOM 2325 C CA . MET A 1 299 ? -16.647 -15.353 21.980 1.00 67.69 299 MET A CA 1
ATOM 2326 C C . MET A 1 299 ? -16.687 -16.841 21.586 1.00 67.69 299 MET A C 1
ATOM 2328 O O . MET A 1 299 ? -17.770 -17.371 21.370 1.00 67.69 299 MET A O 1
ATOM 2332 N N . ASP A 1 300 ? -15.549 -17.533 21.490 1.00 69.62 300 ASP A N 1
ATOM 2333 C CA . ASP A 1 300 ? -15.496 -18.958 21.114 1.00 69.62 300 ASP A CA 1
ATOM 2334 C C . ASP A 1 300 ? -15.566 -19.904 22.329 1.00 69.62 300 ASP A C 1
ATOM 2336 O O . ASP A 1 300 ? -15.439 -21.120 22.209 1.00 69.62 300 ASP A O 1
ATOM 2340 N N . ARG A 1 301 ? -15.743 -19.360 23.539 1.00 69.94 301 ARG A N 1
ATOM 2341 C CA . ARG A 1 301 ? -15.942 -20.162 24.755 1.00 69.94 301 ARG A CA 1
ATOM 2342 C C . ARG A 1 301 ? -17.369 -20.700 24.809 1.00 69.94 301 ARG A C 1
ATOM 2344 O O . ARG A 1 301 ? -18.289 -20.010 24.399 1.00 69.94 301 ARG A O 1
ATOM 2351 N N . ALA A 1 302 ? -17.560 -21.881 25.404 1.00 65.50 302 ALA A N 1
ATOM 2352 C CA . ALA A 1 302 ? -18.843 -22.599 25.480 1.00 65.50 302 ALA A CA 1
ATOM 2353 C C . ALA A 1 302 ? -20.031 -21.791 26.060 1.00 65.50 302 ALA A C 1
ATOM 2355 O O . ALA A 1 302 ? -21.181 -22.162 25.849 1.00 65.50 302 ALA A O 1
ATOM 2356 N N . GLN A 1 303 ? -19.772 -20.678 26.758 1.00 61.94 303 GLN A N 1
ATOM 2357 C CA . GLN A 1 303 ? -20.770 -19.685 27.177 1.00 61.94 303 GLN A CA 1
ATOM 2358 C C . GLN A 1 303 ? -20.213 -18.261 26.974 1.00 61.94 303 GLN A C 1
ATOM 2360 O O . GLN A 1 303 ? -19.762 -17.613 27.922 1.00 61.94 303 GLN A O 1
ATOM 2365 N N . PRO A 1 304 ? -20.185 -17.764 25.731 1.00 53.06 304 PRO A N 1
ATOM 2366 C CA . PRO A 1 304 ? -19.373 -16.605 25.364 1.00 53.06 304 PRO A CA 1
ATOM 2367 C C . PRO A 1 304 ? -19.984 -15.269 25.775 1.00 53.06 304 PRO A C 1
ATOM 2369 O O . PRO A 1 304 ? -19.271 -14.315 26.088 1.00 53.06 304 PRO A O 1
ATOM 2372 N N . ALA A 1 305 ? -21.312 -15.224 25.832 1.00 61.25 305 ALA A N 1
ATOM 2373 C CA . ALA A 1 305 ? -22.058 -14.035 26.197 1.00 61.25 305 ALA A CA 1
ATOM 2374 C C . ALA A 1 305 ? -21.832 -13.645 27.667 1.00 61.25 305 ALA A C 1
ATOM 2376 O O . ALA A 1 305 ? -21.856 -12.470 28.006 1.00 61.25 305 ALA A O 1
ATOM 2377 N N . HIS A 1 306 ? -21.557 -14.604 28.556 1.00 71.06 306 HIS A N 1
ATOM 2378 C CA . HIS A 1 306 ? -21.487 -14.334 29.990 1.00 71.06 306 HIS A CA 1
ATOM 2379 C C . HIS A 1 306 ? -20.298 -13.428 30.386 1.00 71.06 306 HIS A C 1
ATOM 2381 O O . HIS A 1 306 ? -20.538 -12.353 30.935 1.00 71.06 306 HIS A O 1
ATOM 2387 N N . PRO A 1 307 ? -19.023 -13.750 30.079 1.00 78.31 307 PRO A N 1
ATOM 2388 C CA . PRO A 1 307 ? -17.897 -12.906 30.492 1.00 78.31 307 PRO A CA 1
ATOM 2389 C C . PRO A 1 307 ? -17.874 -11.535 29.801 1.00 78.31 307 PRO A C 1
ATOM 2391 O O . PRO A 1 307 ? -17.491 -10.550 30.427 1.00 78.31 307 PRO A O 1
ATOM 2394 N N . LEU A 1 308 ? -18.293 -11.448 28.533 1.00 77.12 308 LEU A N 1
ATOM 2395 C CA . LEU A 1 308 ? -18.377 -10.178 27.804 1.00 77.12 308 LEU A CA 1
ATOM 2396 C C . LEU A 1 308 ? -19.491 -9.284 28.358 1.00 77.12 308 LEU A C 1
ATOM 2398 O O . LEU A 1 308 ? -19.251 -8.099 28.566 1.00 77.12 308 LEU A O 1
ATOM 2402 N N . ARG A 1 309 ? -20.664 -9.842 28.685 1.00 80.75 309 ARG A N 1
ATOM 2403 C CA . ARG A 1 309 ? -21.749 -9.090 29.336 1.00 80.75 309 ARG A CA 1
ATOM 2404 C C . ARG A 1 309 ? -21.344 -8.579 30.711 1.00 80.75 309 ARG A C 1
ATOM 2406 O O . ARG A 1 309 ? -21.614 -7.423 31.014 1.00 80.75 309 ARG A O 1
ATOM 2413 N N . TRP A 1 310 ? -20.642 -9.384 31.509 1.00 83.50 310 TRP A N 1
ATOM 2414 C CA . TRP A 1 310 ? -20.108 -8.923 32.795 1.00 83.50 310 TRP A CA 1
ATOM 2415 C C . TRP A 1 310 ? -19.043 -7.839 32.627 1.00 83.50 310 TRP A C 1
ATOM 2417 O O . TRP A 1 310 ? -19.070 -6.852 33.356 1.00 83.50 310 TRP A O 1
ATOM 2427 N N . ALA A 1 311 ? -18.154 -7.961 31.638 1.00 81.62 311 ALA A N 1
ATOM 2428 C CA . ALA A 1 311 ? -17.191 -6.908 31.323 1.00 81.62 311 ALA A CA 1
ATOM 2429 C C . ALA A 1 311 ? -17.883 -5.611 30.866 1.00 81.62 311 ALA A C 1
ATOM 2431 O O . ALA A 1 311 ? -17.478 -4.531 31.288 1.00 81.62 311 ALA A O 1
ATOM 2432 N N . ALA A 1 312 ? -18.938 -5.707 30.051 1.00 84.62 312 ALA A N 1
ATOM 2433 C CA . ALA A 1 312 ? -19.736 -4.562 29.618 1.00 84.62 312 ALA A CA 1
ATOM 2434 C C . ALA A 1 312 ? -20.464 -3.903 30.792 1.00 84.62 312 ALA A C 1
ATOM 2436 O O . ALA A 1 312 ? -20.358 -2.694 30.969 1.00 84.62 312 ALA A O 1
ATOM 2437 N N . ALA A 1 313 ? -21.142 -4.692 31.630 1.00 84.88 313 ALA A N 1
ATOM 2438 C CA . ALA A 1 313 ? -21.807 -4.201 32.832 1.00 84.88 313 ALA A CA 1
ATOM 2439 C C . ALA A 1 313 ? -20.813 -3.485 33.753 1.00 84.88 313 ALA A C 1
ATOM 2441 O O . ALA A 1 313 ? -21.075 -2.381 34.222 1.00 84.88 313 ALA A O 1
ATOM 2442 N N . TYR A 1 314 ? -19.631 -4.068 33.942 1.00 85.25 314 TYR A N 1
ATOM 2443 C CA . TYR A 1 314 ? -18.580 -3.476 34.753 1.00 85.25 314 TYR A CA 1
ATOM 2444 C C . TYR A 1 314 ? -18.039 -2.165 34.173 1.00 85.25 314 TYR A C 1
ATOM 2446 O O . TYR A 1 314 ? -17.950 -1.173 34.890 1.00 85.25 314 TYR A O 1
ATOM 2454 N N . LEU A 1 315 ? -17.726 -2.137 32.873 1.00 82.69 315 LEU A N 1
ATOM 2455 C CA . LEU A 1 315 ? -17.295 -0.927 32.165 1.00 82.69 315 LEU A CA 1
ATOM 2456 C C . LEU A 1 315 ? -18.355 0.175 32.224 1.00 82.69 315 LEU A C 1
ATOM 2458 O O . LEU A 1 315 ? -18.010 1.345 32.369 1.00 82.69 315 LEU A O 1
ATOM 2462 N N . PHE A 1 316 ? -19.634 -0.191 32.136 1.00 88.38 316 PHE A N 1
ATOM 2463 C CA . PHE A 1 316 ? -20.742 0.747 32.227 1.00 88.38 316 PHE A CA 1
ATOM 2464 C C . PHE A 1 316 ? -20.879 1.328 33.636 1.00 88.38 316 PHE A C 1
ATOM 2466 O O . PHE A 1 316 ? -20.982 2.545 33.779 1.00 88.38 316 PHE A O 1
ATOM 2473 N N . ILE A 1 317 ? -20.834 0.484 34.673 1.00 86.38 317 ILE A N 1
ATOM 2474 C CA . ILE A 1 317 ? -20.921 0.916 36.076 1.00 86.38 317 ILE A CA 1
ATOM 2475 C C . ILE A 1 317 ? -19.714 1.789 36.427 1.00 86.38 317 ILE A C 1
ATOM 2477 O O . ILE A 1 317 ? -19.890 2.920 36.867 1.00 86.38 317 ILE A O 1
ATOM 2481 N N . ALA A 1 318 ? -18.493 1.311 36.167 1.00 82.75 318 ALA A N 1
ATOM 2482 C CA . ALA A 1 318 ? -17.271 2.068 36.424 1.00 82.75 318 ALA A CA 1
ATOM 2483 C C . ALA A 1 318 ? -17.245 3.380 35.628 1.00 82.75 318 ALA A C 1
ATOM 2485 O O . ALA A 1 318 ? -16.917 4.430 36.174 1.00 82.75 318 ALA A O 1
ATOM 2486 N N . GLY A 1 319 ? -17.648 3.338 34.356 1.00 85.44 319 GLY A N 1
ATOM 2487 C CA . GLY A 1 319 ? -17.726 4.520 33.509 1.00 85.44 319 GLY A CA 1
ATOM 2488 C C . GLY A 1 319 ? -18.728 5.554 34.019 1.00 85.44 319 GLY A C 1
ATOM 2489 O O . GLY A 1 319 ? -18.416 6.738 34.035 1.00 85.44 319 GLY A O 1
ATOM 2490 N N . SER A 1 320 ? -19.891 5.107 34.496 1.00 86.44 320 SER A N 1
ATOM 2491 C CA . SER A 1 320 ? -20.923 5.972 35.084 1.00 86.44 320 SER A CA 1
ATOM 2492 C C . SER A 1 320 ? -20.505 6.572 36.415 1.00 86.44 320 SER A C 1
ATOM 2494 O O . SER A 1 320 ? -20.785 7.738 36.655 1.00 86.44 320 SER A O 1
ATOM 2496 N N . LEU A 1 321 ? -19.782 5.822 37.247 1.00 83.12 321 LEU A N 1
ATOM 2497 C CA . LEU A 1 321 ? -19.215 6.351 38.486 1.00 83.12 321 LEU A CA 1
ATOM 2498 C C . LEU A 1 321 ? -18.149 7.422 38.212 1.00 83.12 321 LEU A C 1
ATOM 2500 O O . LEU A 1 321 ? -18.145 8.454 38.872 1.00 83.12 321 LEU A O 1
ATOM 2504 N N . LEU A 1 322 ? -17.275 7.207 37.222 1.00 82.62 322 LEU A N 1
ATOM 2505 C CA . LEU A 1 322 ? -16.264 8.193 36.818 1.00 82.62 322 LEU A CA 1
ATOM 2506 C C . LEU A 1 322 ? -16.878 9.450 36.191 1.00 82.62 322 LEU A C 1
ATOM 2508 O O . LEU A 1 322 ? -16.385 10.550 36.415 1.00 82.62 322 LEU A O 1
ATOM 2512 N N . ASP A 1 323 ? -17.935 9.282 35.399 1.00 84.44 323 ASP A N 1
ATOM 2513 C CA . ASP A 1 323 ? -18.681 10.383 34.788 1.00 84.44 323 ASP A CA 1
ATOM 2514 C C . ASP A 1 323 ? -19.416 11.213 35.849 1.00 84.44 323 ASP A C 1
ATOM 2516 O O . ASP A 1 323 ? -19.357 12.436 35.827 1.00 84.44 323 ASP A O 1
ATOM 2520 N N . LEU A 1 324 ? -20.029 10.544 36.829 1.00 83.44 324 LEU A N 1
ATOM 2521 C CA . LEU A 1 324 ? -20.717 11.175 37.953 1.00 83.44 324 LEU A CA 1
ATOM 2522 C C . LEU A 1 324 ? -19.752 11.902 38.902 1.00 83.44 324 LEU A C 1
ATOM 2524 O O . LEU A 1 324 ? -20.109 12.941 39.436 1.00 83.44 324 LEU A O 1
ATOM 2528 N N . LEU A 1 325 ? -18.519 11.409 39.062 1.00 79.81 325 LEU A N 1
ATOM 2529 C CA . LEU A 1 325 ? -17.464 12.094 39.823 1.00 79.81 325 LEU A CA 1
ATOM 2530 C C . LEU A 1 325 ? -16.963 13.370 39.125 1.00 79.81 325 LEU A C 1
ATOM 2532 O O . LEU A 1 325 ? -16.426 14.261 39.781 1.00 79.81 325 LEU A O 1
ATOM 2536 N N . ALA A 1 326 ? -17.103 13.443 37.800 1.00 79.69 326 ALA A N 1
ATOM 2537 C CA . ALA A 1 326 ? -16.684 14.588 37.000 1.00 79.69 326 ALA A CA 1
ATOM 2538 C C . ALA A 1 326 ? -17.799 15.612 36.730 1.00 79.69 326 ALA A C 1
ATOM 2540 O O . ALA A 1 326 ? -17.499 16.675 36.179 1.00 79.69 326 ALA A O 1
ATOM 2541 N N . SER A 1 327 ? -19.048 15.283 37.078 1.00 77.19 327 SER A N 1
ATOM 2542 C CA . SER A 1 327 ? -20.217 16.164 36.991 1.00 77.19 327 SER A CA 1
ATOM 2543 C C . SER A 1 327 ? -20.473 16.896 38.301 1.00 77.19 327 SER A C 1
ATOM 2545 O O . SER A 1 327 ? -21.126 17.956 38.186 1.00 77.19 327 SER A O 1
#

pLDDT: mean 72.91, std 14.09, range [38.22, 95.5]

Sequence (327 aa):
MLVGAALLVFAVLSHDRWGPWWASWWQGPLAADGQLLGLSILAWGRIGKVSQFAAGLVIILDLIGPDALRAYGTRGRRRLTTARRRITYTRVAARVLDKMQVLENRVKKDLPPTGEREQPPPLSIDHDTYQTLLDDVFEAFDGELTCRSCTKSVVTMEVQPQRVSIPGEHPSKWDCLHGRTILGPYVEAAVLDDLTNEEKAAWRYSGRGGVQRWALGGSCLGLLVGVGGAMLILKFLMPVVPFPLAVTPALLLFWSGSAFAMITSEPDQRRSAAIALMWLWALVQHLPVLPARFITHLMDRAQPAHPLRWAAAYLFIAGSLLDLLAS

Radius of gyration: 32.89 Å; Cα contacts (8 Å, |Δi|>4): 204; chains: 1; bounding box: 63×68×92 Å

Foldseek 3Di:
DVVVVVVVVVCVVPPPVVVVLVVVVVVHDDDQQDDDPNHTLVVLLVLLVVLLVVLVVLVVVVVCALVNLVVVLVVLVVVVVVLVVLVVLVVLLVVLVVVLVVLLVVLPQQPDQVPDGDDDDDDPADPVLSVVLNVQLCVLVVVHQFDPPDFDDFDFDPDPPDGDRDRGDGDGLCVDPNSVVSSVVSSVVSSCVVDDPSSVVSNVVVVVCVVVVVVVVVVLVVVLCVQVVVVVVVCVVDVPDDDCPSVVVSVVVVCCLVVQCVVPPDPVSNVVSVVVVSVVVCCVSCVVSVVSVVLSVCQPDPPNSVVSNVSSVVSNVSSVVSSSSSD

Mean predicted aligned error: 13.81 Å

Nearest PDB structures (foldseek):
  8otz-assembly1_EP  TM=1.685E-01  e=1.557E+00  Bos taurus
  6rw6-assembly1_B  TM=1.692E-01  e=4.074E+00  Photorhabdus luminescens
  6l7e-assembly1_B  TM=1.993E-01  e=7.867E+00  Photorhabdus luminescens

Secondary structure (DSSP, 8-state):
-HHHHHHHHHHHHTSTTHHHHHHHHHHSPPPTT-EETTEEHHHHHHHHHHHHHHHHHHHHHHHHHHHHHHHHHHHHHHHHHHHHHHHHHHHHHHHHHHHHHHHHHHHHHHS-TT---PPPPPPSS-HHHHHHHHHHHHHHTTT--B-TT-PPPP--EEETTEEE-PPPPPPBGGGSHHHHHHHHHHHHHHHHHH--HHHHHHHHHHHTTHHHHHHHHHHHHHHHHHHHHHHHHHHHH-TTS-HHHHHHHHHHHHHHHHHHHHH--SHHHHHHHHHHHHHHHHHHHHTTHHHHHHHHHHTTSSS-HHHHHHHHHHHHHHHHHHHHHH-

Solvent-accessible surface area (backbone atoms only — not comparable to full-atom values): 18350 Å² total; per-residue (Å²): 107,71,67,57,53,51,48,50,51,46,55,55,72,67,36,86,66,48,63,63,53,52,54,48,48,75,73,40,86,70,64,87,82,41,62,58,96,86,38,46,38,64,57,43,20,51,52,7,52,52,29,33,49,52,16,55,49,46,54,54,53,60,72,58,35,63,66,55,52,49,54,49,50,53,54,50,49,55,49,50,54,52,49,51,51,48,54,53,30,52,54,45,32,52,52,51,52,50,52,45,52,54,50,51,56,44,54,58,60,60,59,42,87,81,70,75,68,69,92,74,81,92,68,96,63,58,68,67,63,52,51,52,50,52,50,54,53,38,55,77,39,76,74,45,56,54,29,86,88,47,68,46,77,66,65,76,52,84,50,86,95,52,81,55,78,54,81,46,66,58,43,46,23,71,81,36,72,68,30,40,67,56,50,48,60,55,50,49,50,57,50,60,67,75,44,49,76,67,49,52,51,16,41,59,55,54,69,63,36,71,66,42,58,55,50,50,53,49,48,52,50,49,49,49,52,48,53,53,48,52,50,50,52,48,43,74,75,42,86,80,69,65,72,72,70,74,49,45,62,61,50,49,54,50,49,51,56,52,50,56,66,66,70,43,84,48,74,68,55,44,51,54,50,52,50,52,51,50,49,53,49,51,44,69,71,45,58,62,51,57,58,51,50,53,50,47,59,58,46,69,45,100,66,29,65,57,64,53,49,52,51,20,52,47,30,32,50,53,9,47,52,31,32,59,73,47,105